Protein AF-A0A5C6NH97-F1 (afdb_monomer)

Radius of gyration: 25.05 Å; Cα contacts (8 Å, |Δi|>4): 276; chains: 1; bounding box: 57×42×62 Å

Solvent-accessible surface area (backbone atoms only — not comparable to full-atom values): 12330 Å² total; per-residue (Å²): 114,50,71,85,75,70,44,78,74,87,62,96,72,87,71,47,65,73,60,69,46,86,88,36,58,80,39,69,41,72,46,79,58,66,76,27,52,49,53,89,77,49,51,74,70,55,44,68,60,43,54,63,50,49,70,59,56,49,77,47,74,36,44,42,53,62,51,51,53,51,52,53,51,50,53,52,51,52,50,49,51,50,53,50,51,47,42,70,76,65,68,59,84,65,32,73,31,83,69,90,78,72,64,76,83,83,46,44,40,27,33,32,36,30,31,34,52,45,82,89,63,90,72,52,69,54,74,42,71,34,94,89,68,50,79,40,65,52,58,30,39,52,44,62,65,66,64,62,80,85,67,85,85,81,69,54,62,79,52,18,33,45,72,48,75,41,46,32,72,55,49,50,52,30,45,76,72,49,35,42,72,36,87,89,53,58,51,48,26,32,47,89,83,84,64,8,37,44,80,86,88,78,92,88,133

Organism: NCBI:txid433684

Mean predicted aligned error: 11.97 Å

InterPro domains:
  IPR004868 DNA-directed DNA polymerase, family B, mitochondria/virus [PF03175] (11-89)
  IPR012337 Ribonuclease H-like superfamily [SSF53098] (9-91)

Foldseek 3Di:
DCVVVVHDQPDLDADQCQCDDPVCLADKAFDDDPVSRVVVPDDPVVVVSHPVVCVVPRVDIDGNNVVVVVVVVSVVVSVVVVVVVCCVQPVPDADWDQDDDDDLLQAFAKWWFKKQADPPDPWQQDWAQEPVRDIDRDNFNQCVNVVPPPDDDPDDRVRGIGTDMDGSVSVVVRVVNPMGTDPVGRRTIGDPDDHHHHDDDDDDD

pLDDT: mean 81.58, std 18.23, range [29.84, 97.31]

Sequence (205 aa):
MPKALGFTDKTKGYFPHKFSSEIHLNYVGPYPVPSDYDVDRMTVREREEFDPWYNEVSRGTFDFKKEASLYCKNDVDILTQGSLKFRDQFLGHPVIIYKDFEDPRSYYGFIRATVYPPRGLLFPVLPHKSEGGKLLFTLCRTCAETNNEGGPCEHDDEGRALTGVWVTVEFIKALEVGYRVDPYRLRTGVLPHQQAAVYIPRAST

Structure (mmCIF, N/CA/C/O backbone):
data_AF-A0A5C6NH97-F1
#
_entry.id   AF-A0A5C6NH97-F1
#
loop_
_atom_site.group_PDB
_atom_site.id
_atom_site.type_symbol
_atom_site.label_atom_id
_atom_site.label_alt_id
_atom_site.label_comp_id
_atom_site.label_asym_id
_atom_site.label_entity_id
_atom_site.label_seq_id
_atom_site.pdbx_PDB_ins_code
_atom_site.Cartn_x
_atom_site.Cartn_y
_atom_site.Cartn_z
_atom_site.occupancy
_atom_site.B_iso_or_equiv
_atom_site.auth_seq_id
_atom_site.auth_comp_id
_atom_site.auth_asym_id
_atom_site.auth_atom_id
_atom_site.pdbx_PDB_model_num
ATOM 1 N N . MET A 1 1 ? -8.740 -4.103 9.676 1.00 51.00 1 MET A N 1
ATOM 2 C CA . MET A 1 1 ? -8.476 -5.321 8.869 1.00 51.00 1 MET A CA 1
ATOM 3 C C . MET A 1 1 ? -9.652 -5.736 7.965 1.00 51.00 1 MET A C 1
ATOM 5 O O . MET A 1 1 ? -9.381 -5.968 6.792 1.00 51.00 1 MET A O 1
ATOM 9 N N . PRO A 1 2 ? -10.929 -5.777 8.415 1.00 60.06 2 PRO A N 1
ATOM 10 C CA . PRO A 1 2 ? -12.049 -6.312 7.615 1.00 60.06 2 PRO A CA 1
ATOM 11 C C . PRO A 1 2 ? -12.253 -5.603 6.268 1.00 60.06 2 PRO A C 1
ATOM 13 O O . PRO A 1 2 ? -12.291 -6.248 5.221 1.00 60.06 2 PRO A O 1
ATOM 16 N N . LYS A 1 3 ? -12.273 -4.259 6.287 1.00 63.47 3 LYS A N 1
ATOM 17 C CA . LYS A 1 3 ? -12.483 -3.415 5.096 1.00 63.47 3 LYS A CA 1
ATOM 18 C C . LYS A 1 3 ? -11.424 -3.644 4.002 1.00 63.47 3 LYS A C 1
ATOM 20 O O . LYS A 1 3 ? -11.772 -3.684 2.829 1.00 63.47 3 LYS A O 1
ATOM 25 N N . ALA A 1 4 ? -10.156 -3.863 4.370 1.00 61.16 4 ALA A N 1
ATOM 26 C CA . ALA A 1 4 ? -9.065 -4.098 3.412 1.00 61.16 4 ALA A CA 1
ATOM 27 C C . ALA A 1 4 ? -9.179 -5.451 2.686 1.00 61.16 4 ALA A C 1
ATOM 29 O O . ALA A 1 4 ? -8.718 -5.593 1.557 1.00 61.16 4 ALA A O 1
ATOM 30 N N . LEU A 1 5 ? -9.819 -6.440 3.317 1.00 64.12 5 LEU A N 1
ATOM 31 C CA . LEU A 1 5 ? -10.070 -7.758 2.732 1.00 64.12 5 LEU A CA 1
ATOM 32 C C . LEU A 1 5 ? -11.462 -7.865 2.093 1.00 64.12 5 LEU A C 1
ATOM 34 O O . LEU A 1 5 ? -11.810 -8.933 1.590 1.00 64.12 5 LEU A O 1
ATOM 38 N N . GLY A 1 6 ? -12.235 -6.774 2.061 1.00 66.00 6 GLY A N 1
ATOM 39 C CA . GLY A 1 6 ? -13.592 -6.746 1.515 1.00 66.00 6 GLY A CA 1
ATOM 40 C C . GLY A 1 6 ? -14.621 -7.481 2.376 1.00 66.00 6 GLY A C 1
ATOM 41 O O . GLY A 1 6 ? -15.696 -7.810 1.883 1.00 66.00 6 GLY A O 1
ATOM 42 N N . PHE A 1 7 ? -14.307 -7.766 3.642 1.00 70.25 7 PHE A N 1
ATOM 43 C CA . PHE A 1 7 ? -15.280 -8.347 4.558 1.00 70.25 7 PHE A CA 1
ATOM 44 C C . PHE A 1 7 ? -16.223 -7.256 5.049 1.00 70.25 7 PHE A C 1
ATOM 46 O O . PHE A 1 7 ? -15.790 -6.212 5.543 1.00 70.25 7 PHE A O 1
ATOM 53 N N . THR A 1 8 ? -17.521 -7.505 4.912 1.00 59.03 8 THR A N 1
ATOM 54 C CA . THR A 1 8 ? -18.548 -6.702 5.567 1.00 59.03 8 THR A CA 1
ATOM 55 C C . THR A 1 8 ? -18.470 -6.977 7.057 1.00 59.03 8 THR A C 1
ATOM 57 O O . THR A 1 8 ? -18.662 -8.121 7.479 1.00 59.03 8 THR A O 1
ATOM 60 N N . ASP A 1 9 ? -18.175 -5.942 7.837 1.00 59.97 9 ASP A N 1
ATOM 61 C CA . ASP A 1 9 ? -18.236 -6.030 9.287 1.00 59.97 9 ASP A CA 1
ATOM 62 C C . ASP A 1 9 ? -19.669 -6.414 9.672 1.00 59.97 9 ASP A C 1
ATOM 64 O O . ASP A 1 9 ? -20.624 -5.702 9.350 1.00 59.97 9 ASP A O 1
ATOM 68 N N . LYS A 1 10 ? -19.844 -7.604 10.254 1.00 55.84 10 LYS A N 1
ATOM 69 C CA . LYS A 1 10 ? -21.178 -8.100 10.622 1.00 55.84 10 LYS A CA 1
ATOM 70 C C . LYS A 1 10 ? -21.730 -7.359 11.838 1.00 55.84 10 LYS A C 1
ATOM 72 O O . LYS A 1 10 ? -22.916 -7.501 12.136 1.00 55.84 10 LYS A O 1
ATOM 77 N N . THR A 1 11 ? -20.909 -6.550 12.508 1.00 54.38 11 THR A N 1
ATOM 78 C CA . THR A 1 11 ? -21.343 -5.729 13.631 1.00 54.38 11 THR A CA 1
ATOM 79 C C . THR A 1 11 ? -21.597 -4.281 13.271 1.00 54.38 11 THR A C 1
ATOM 81 O O . THR A 1 11 ? -20.727 -3.549 12.818 1.00 54.38 11 THR A O 1
ATOM 84 N N . LYS A 1 12 ? -22.824 -3.856 13.570 1.00 61.53 12 LYS A N 1
ATOM 85 C CA . LYS A 1 12 ? -23.321 -2.485 13.466 1.00 61.53 12 LYS A CA 1
ATOM 86 C 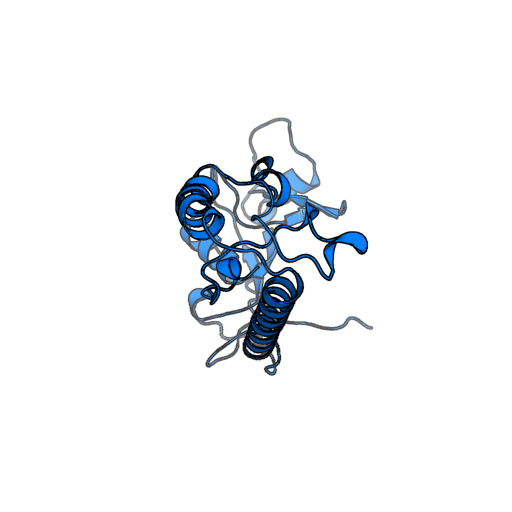C . LYS A 1 12 ? -22.978 -1.666 14.728 1.00 61.53 12 LYS A C 1
ATOM 88 O O . LYS A 1 12 ? -23.857 -0.993 15.259 1.00 61.53 12 LYS A O 1
ATOM 93 N N . GLY A 1 13 ? -21.763 -1.781 15.276 1.00 77.19 13 GLY A N 1
ATOM 94 C CA . GLY A 1 13 ? -21.417 -1.085 16.522 1.00 77.19 13 GLY A CA 1
ATOM 95 C C . GLY A 1 13 ? -19.933 -1.029 16.870 1.00 77.19 13 GLY A C 1
ATOM 96 O O . GLY A 1 13 ? -19.116 -1.703 16.250 1.00 77.19 13 GLY A O 1
ATOM 97 N N . TYR A 1 14 ? -19.607 -0.205 17.868 1.00 89.06 14 TYR A N 1
ATOM 98 C CA . TYR A 1 14 ? -18.247 0.098 18.317 1.00 89.06 14 TYR A CA 1
ATOM 99 C C . TYR A 1 14 ? -18.022 -0.427 19.738 1.00 89.06 14 TYR A C 1
ATOM 101 O O . TYR A 1 14 ? -18.954 -0.465 20.545 1.00 89.06 14 TYR A O 1
ATOM 109 N N . PHE A 1 15 ? -16.781 -0.796 20.062 1.00 92.00 15 PHE A N 1
ATOM 110 C CA . PHE A 1 15 ? -16.406 -1.286 21.389 1.00 92.00 15 PHE A CA 1
ATOM 111 C C . PHE A 1 15 ? -15.556 -0.247 22.154 1.00 92.00 15 PHE A C 1
ATOM 113 O O . PHE A 1 15 ? -14.635 0.326 21.568 1.00 92.00 15 PHE A O 1
ATOM 120 N N . PRO A 1 16 ? -15.832 0.022 23.446 1.00 94.56 16 PRO A N 1
ATOM 121 C CA . PRO A 1 16 ? -15.128 1.043 24.221 1.00 94.56 16 PRO A CA 1
ATOM 122 C C . PRO A 1 16 ? -13.812 0.497 24.789 1.00 94.56 16 PRO A C 1
ATOM 124 O O . PRO A 1 16 ? -13.728 0.090 25.950 1.00 94.56 16 PRO A O 1
ATOM 127 N N . HIS A 1 17 ? -12.764 0.471 23.966 1.00 91.88 17 HIS A N 1
ATOM 128 C CA . HIS A 1 17 ? -11.478 -0.130 24.324 1.00 91.88 17 HIS A CA 1
ATOM 129 C C . HIS A 1 17 ? -10.857 0.449 25.603 1.00 91.88 17 HIS A C 1
ATOM 131 O O . HIS A 1 17 ? -10.317 -0.315 26.401 1.00 91.88 17 HIS A O 1
ATOM 137 N N . LYS A 1 18 ? -10.969 1.762 25.855 1.00 93.19 18 LYS A N 1
ATOM 138 C CA . LYS A 1 18 ? -10.405 2.373 27.078 1.00 93.19 18 LYS A CA 1
ATOM 139 C C . LYS A 1 18 ? -11.226 2.092 28.331 1.00 93.19 18 LYS A C 1
ATOM 141 O O . LYS A 1 18 ? -10.703 2.194 29.436 1.00 93.19 18 LYS A O 1
ATOM 146 N N . PHE A 1 19 ? -12.488 1.707 28.164 1.00 94.31 19 PHE A N 1
ATOM 147 C CA . PHE A 1 19 ? -13.341 1.301 29.274 1.00 94.31 19 PHE A CA 1
ATOM 148 C C . PHE A 1 19 ? -13.049 -0.140 29.722 1.00 94.31 19 PHE A C 1
ATOM 150 O O . PHE A 1 19 ? -13.422 -0.535 30.827 1.00 94.31 19 PHE A O 1
ATOM 157 N N . SER A 1 20 ? -12.357 -0.931 28.896 1.00 92.62 20 SER A N 1
ATOM 158 C CA . SER A 1 20 ? -11.986 -2.310 29.209 1.00 92.62 20 SER A CA 1
ATOM 159 C C . SER A 1 20 ? -10.933 -2.376 30.313 1.00 92.62 20 SER A C 1
ATOM 161 O O . SER A 1 20 ? -9.743 -2.178 30.079 1.00 92.62 20 SER A O 1
ATOM 163 N N . SER A 1 21 ? -11.371 -2.705 31.526 1.00 91.94 21 SER A N 1
ATOM 164 C CA . SER A 1 21 ? -10.509 -2.895 32.694 1.00 91.94 21 SER A CA 1
ATOM 165 C C . SER A 1 21 ? -11.088 -3.955 33.630 1.00 91.94 21 SER A C 1
ATOM 167 O O . SER A 1 21 ? -12.281 -4.260 33.567 1.00 91.94 21 SER A O 1
ATOM 169 N N . GLU A 1 22 ? -10.260 -4.501 34.526 1.00 90.50 22 GLU A N 1
ATOM 170 C CA . GLU A 1 22 ? -10.686 -5.529 35.489 1.00 90.50 22 GLU A CA 1
ATOM 171 C C . GLU A 1 22 ? -11.885 -5.085 36.340 1.00 90.50 22 GLU A C 1
ATOM 173 O O . GLU A 1 22 ? -12.796 -5.875 36.595 1.00 90.50 22 GLU A O 1
ATOM 178 N N . ILE A 1 23 ? -11.935 -3.802 36.711 1.00 93.00 23 ILE A N 1
ATOM 179 C CA . ILE A 1 23 ? -13.019 -3.237 37.524 1.00 93.00 23 ILE A CA 1
ATOM 180 C C . ILE A 1 23 ? -14.360 -3.176 36.777 1.00 93.00 23 ILE A C 1
ATOM 182 O O . ILE A 1 23 ? -15.414 -3.191 37.410 1.00 93.00 23 ILE A O 1
ATOM 186 N N . HIS A 1 24 ? -14.345 -3.148 35.442 1.00 94.06 24 HIS A N 1
ATOM 187 C CA . HIS A 1 24 ? -15.549 -3.031 34.617 1.00 94.06 24 HIS A CA 1
ATOM 188 C C . HIS A 1 24 ? -16.041 -4.372 34.061 1.00 94.06 24 HIS A C 1
ATOM 190 O O . HIS A 1 24 ? -17.084 -4.414 33.414 1.00 94.06 24 HIS A O 1
ATOM 196 N N . LEU A 1 25 ? -15.372 -5.492 34.359 1.00 90.88 25 LEU A N 1
ATOM 197 C CA . LEU A 1 25 ? -15.740 -6.810 33.823 1.00 90.88 25 LEU A CA 1
ATOM 198 C C . LEU A 1 25 ? -17.159 -7.267 34.188 1.00 90.88 25 LEU A C 1
ATOM 200 O O . LEU A 1 25 ? -17.706 -8.125 33.505 1.00 90.88 25 LEU A O 1
ATOM 204 N N . ASN A 1 26 ? -17.752 -6.735 35.260 1.00 95.69 26 ASN A N 1
ATOM 205 C CA . ASN A 1 26 ? -19.136 -7.010 35.671 1.00 95.69 26 ASN A CA 1
ATOM 206 C C . ASN A 1 26 ? -20.046 -5.775 35.540 1.00 95.69 26 ASN A C 1
ATOM 208 O O . ASN A 1 26 ? -21.122 -5.748 36.134 1.00 95.69 26 ASN A O 1
ATOM 212 N N . TYR A 1 27 ? -19.604 -4.738 34.825 1.00 97.25 27 TYR A N 1
ATOM 213 C CA . TYR A 1 27 ? -20.324 -3.476 34.728 1.00 97.25 27 TYR A CA 1
ATOM 214 C C . TYR A 1 27 ? -21.627 -3.628 33.938 1.00 97.25 27 TYR A C 1
ATOM 216 O O . TYR A 1 27 ? -21.632 -4.134 32.813 1.00 97.25 27 TYR A O 1
ATOM 224 N N . VAL A 1 28 ? -22.710 -3.125 34.531 1.00 97.25 28 VAL A N 1
ATOM 225 C CA . VAL A 1 28 ? -24.011 -2.934 33.892 1.00 97.25 28 VAL A CA 1
ATOM 226 C C . VAL A 1 28 ? -24.502 -1.539 34.268 1.00 97.25 28 VAL A C 1
ATOM 228 O O . VAL A 1 28 ? -24.728 -1.261 35.446 1.00 97.25 28 VAL A O 1
ATOM 231 N N . GLY A 1 29 ? -24.638 -0.646 33.293 1.00 96.69 29 GLY A N 1
ATOM 232 C CA . GLY A 1 29 ? -24.958 0.754 33.568 1.00 96.69 29 GLY A CA 1
ATOM 233 C C . GLY A 1 29 ? -25.062 1.615 32.312 1.00 96.69 29 GLY A C 1
ATOM 234 O O . GLY A 1 29 ? -25.291 1.082 31.228 1.00 96.69 29 GLY A O 1
ATOM 235 N N . PRO A 1 30 ? -24.953 2.947 32.440 1.00 97.31 30 PRO A N 1
ATOM 236 C CA . PRO A 1 30 ? -24.861 3.844 31.291 1.00 97.31 30 PRO A CA 1
ATOM 237 C C . PRO A 1 30 ? -23.762 3.444 30.297 1.00 97.31 30 PRO A C 1
ATOM 239 O O . PRO A 1 30 ? -22.755 2.845 30.666 1.00 97.31 30 PRO A O 1
ATOM 242 N N . TYR A 1 31 ? -23.941 3.795 29.025 1.00 96.94 31 TYR A N 1
ATOM 243 C CA . TYR A 1 31 ? -22.884 3.605 28.031 1.00 96.94 31 TYR A CA 1
ATOM 244 C C . TYR A 1 31 ? -21.614 4.399 28.396 1.00 96.94 31 TYR A C 1
ATOM 246 O O . TYR A 1 31 ? -21.736 5.530 28.881 1.00 96.94 31 TYR A O 1
ATOM 254 N N . PRO A 1 32 ? -20.411 3.837 28.152 1.00 96.75 32 PRO A N 1
ATOM 255 C CA . PRO A 1 32 ? -19.147 4.559 28.284 1.00 96.75 32 PRO A CA 1
ATOM 256 C C . PRO A 1 32 ? -19.134 5.834 27.449 1.00 96.75 32 PRO A C 1
ATOM 258 O O . PRO A 1 32 ? -19.840 5.935 26.450 1.00 96.75 32 PRO A O 1
ATOM 261 N N . VAL A 1 33 ? -18.336 6.819 27.847 1.00 95.81 33 VAL A N 1
ATOM 262 C CA . VAL A 1 33 ? -18.311 8.115 27.157 1.00 95.81 33 VAL A CA 1
ATOM 263 C C . VAL A 1 33 ? -17.614 7.997 25.796 1.00 95.81 33 VAL A C 1
ATOM 265 O O . VAL A 1 33 ? -16.775 7.115 25.620 1.00 95.81 33 VAL A O 1
ATOM 268 N N . PRO A 1 34 ? -17.867 8.899 24.827 1.00 95.12 34 PRO A N 1
ATOM 269 C CA . PRO A 1 34 ? -17.258 8.811 23.496 1.00 95.12 34 PRO A CA 1
ATOM 270 C C . PRO A 1 34 ? -15.726 8.700 23.511 1.00 95.12 34 PRO A C 1
ATOM 272 O O . PRO A 1 34 ? -15.152 7.972 22.704 1.00 95.12 34 PRO A O 1
ATOM 275 N N . SER A 1 35 ? -15.045 9.349 24.464 1.00 94.25 35 SER A N 1
ATOM 276 C CA . SER A 1 35 ? -13.584 9.256 24.612 1.00 94.25 35 SER A CA 1
ATOM 277 C C . SER A 1 35 ? -13.081 7.827 24.844 1.00 94.25 35 SER A C 1
ATOM 279 O O . SER A 1 35 ? -11.942 7.520 24.471 1.00 94.25 35 SER A O 1
ATOM 281 N N . ASP A 1 36 ? -13.923 6.947 25.399 1.00 95.31 36 ASP A N 1
ATOM 282 C CA . ASP A 1 36 ? -13.594 5.543 25.649 1.00 95.31 36 ASP A CA 1
ATOM 283 C C . ASP A 1 36 ? -13.566 4.682 24.376 1.00 95.31 36 ASP A C 1
ATOM 285 O O . ASP A 1 36 ? -12.993 3.590 24.384 1.00 95.31 36 ASP A O 1
ATOM 289 N N . TYR A 1 37 ? -14.129 5.192 23.276 1.00 93.94 37 TYR A N 1
ATOM 290 C CA . TYR A 1 37 ? -14.180 4.557 21.954 1.00 93.94 37 TYR A CA 1
ATOM 291 C C . TYR A 1 37 ? -13.073 5.038 21.008 1.00 93.94 37 TYR A C 1
ATOM 293 O O . TYR A 1 37 ? -13.132 4.772 19.811 1.00 93.94 37 TYR A O 1
ATOM 301 N N . ASP A 1 38 ? -12.077 5.773 21.514 1.00 91.06 38 ASP A N 1
ATOM 302 C CA . ASP A 1 38 ? -10.992 6.334 20.695 1.00 91.06 38 ASP A CA 1
ATOM 303 C C . ASP A 1 38 ? -11.458 7.298 19.587 1.00 91.06 38 ASP A C 1
ATOM 305 O O . ASP A 1 38 ? -10.796 7.453 18.559 1.00 91.06 38 ASP A O 1
ATOM 309 N N . VAL A 1 39 ? -12.558 8.026 19.818 1.00 90.25 39 VAL A N 1
ATOM 310 C CA . VAL A 1 39 ? -13.106 9.010 18.862 1.00 90.25 39 VAL A CA 1
ATOM 311 C C . VAL A 1 39 ? -12.081 10.038 18.386 1.00 90.25 39 VAL A C 1
ATOM 313 O O . VAL A 1 39 ? -12.115 10.452 17.229 1.00 90.25 39 VAL A O 1
ATOM 316 N N . ASP A 1 40 ? -11.122 10.418 19.231 1.00 89.44 40 ASP A N 1
ATOM 317 C CA . ASP A 1 40 ? -10.061 11.377 18.893 1.00 89.44 40 ASP A CA 1
ATOM 318 C C . ASP A 1 40 ? -9.128 10.883 17.779 1.00 89.44 40 ASP A C 1
ATOM 320 O O . ASP A 1 40 ? -8.462 11.684 17.127 1.00 89.44 40 ASP A O 1
ATOM 324 N N . ARG A 1 41 ? -9.077 9.566 17.548 1.00 88.38 41 ARG A N 1
ATOM 325 C CA . ARG A 1 41 ? -8.267 8.936 16.497 1.00 88.38 41 ARG A CA 1
ATOM 326 C C . ARG A 1 41 ? -9.079 8.601 15.246 1.00 88.38 41 ARG A C 1
ATOM 328 O O . ARG A 1 41 ? -8.488 8.166 14.260 1.00 88.38 41 ARG A O 1
ATOM 335 N N . MET A 1 42 ? -10.398 8.791 15.278 1.00 91.06 42 MET A N 1
ATOM 336 C CA . MET A 1 42 ? -11.271 8.558 14.130 1.00 91.06 42 MET A CA 1
ATOM 337 C C . MET A 1 42 ? -11.107 9.660 13.082 1.00 91.06 42 MET A C 1
ATOM 339 O O . MET A 1 42 ? -11.003 10.846 13.401 1.00 91.06 42 MET A O 1
ATOM 343 N N . THR A 1 43 ? -11.145 9.270 11.811 1.00 90.81 43 THR A N 1
ATOM 344 C CA . THR A 1 43 ? -11.284 10.205 10.691 1.00 90.81 43 THR A CA 1
ATOM 345 C C . THR A 1 43 ? -12.656 10.887 10.707 1.00 90.81 43 THR A C 1
ATOM 347 O O . THR A 1 43 ? -13.600 10.401 11.330 1.00 90.81 43 THR A O 1
ATOM 350 N N . VAL A 1 44 ? -12.800 11.997 9.972 1.00 91.94 44 VAL A N 1
ATOM 351 C CA . VAL A 1 44 ? -14.086 12.715 9.842 1.00 91.94 44 VAL A CA 1
ATOM 352 C C . VAL A 1 44 ? -15.206 11.771 9.393 1.00 91.94 44 VAL A C 1
ATOM 354 O O . VAL A 1 44 ? -16.263 11.732 10.010 1.00 91.94 44 VAL A O 1
ATOM 357 N N . ARG A 1 45 ? -14.938 10.937 8.385 1.00 87.38 45 ARG A N 1
ATOM 358 C CA . ARG A 1 45 ? -15.904 9.967 7.862 1.00 87.38 45 ARG A CA 1
ATOM 359 C C . ARG A 1 45 ? -16.289 8.893 8.886 1.00 87.38 45 ARG A C 1
ATOM 361 O O . ARG A 1 45 ? -17.446 8.508 8.968 1.00 87.38 45 ARG A O 1
ATOM 368 N N . GLU A 1 46 ? -15.332 8.382 9.658 1.00 88.06 46 GLU A N 1
ATOM 369 C CA . GLU A 1 46 ? -15.636 7.404 10.713 1.00 88.06 46 GLU A CA 1
ATOM 370 C C . GLU A 1 46 ? -16.482 8.022 11.827 1.00 88.06 46 GLU A C 1
ATOM 372 O O . GLU A 1 46 ? -17.340 7.346 12.389 1.00 88.06 46 GLU A O 1
ATOM 377 N N . ARG A 1 47 ? -16.285 9.315 12.106 1.00 89.75 47 ARG A N 1
ATOM 378 C CA . ARG A 1 47 ? -17.085 10.065 13.075 1.00 89.75 47 ARG A CA 1
ATOM 379 C C . ARG A 1 47 ? -18.526 10.280 12.601 1.00 89.75 47 ARG A C 1
ATOM 381 O O . ARG A 1 47 ? -19.444 10.133 13.400 1.00 89.75 47 ARG A O 1
ATOM 388 N N . GLU A 1 48 ? -18.732 10.525 11.306 1.00 91.75 48 GLU A N 1
ATOM 389 C CA . GLU A 1 48 ? -20.069 10.586 10.688 1.00 91.75 48 GLU A CA 1
ATOM 390 C C . GLU A 1 48 ? -20.841 9.257 10.801 1.00 91.75 48 GLU A C 1
ATOM 392 O O . GLU A 1 48 ? -22.069 9.264 10.873 1.00 91.75 48 GLU A O 1
ATOM 397 N N . GLU A 1 49 ? -20.136 8.119 10.848 1.00 90.12 49 GLU A N 1
ATOM 398 C CA . GLU A 1 49 ? -20.722 6.796 11.116 1.00 90.12 49 GLU A CA 1
ATOM 399 C C . GLU A 1 49 ? -20.955 6.571 12.633 1.00 90.12 49 GLU A C 1
ATOM 401 O O . GLU A 1 49 ? -21.984 6.013 13.027 1.00 90.12 49 GLU A O 1
ATOM 406 N N . PHE A 1 50 ? -20.036 7.035 13.490 1.00 92.44 50 PHE A N 1
ATOM 407 C CA . PHE A 1 50 ? -20.063 6.825 14.944 1.00 92.44 50 PHE A CA 1
ATOM 408 C C . PHE A 1 50 ? -21.138 7.645 15.666 1.00 92.44 50 PHE A C 1
ATOM 410 O O . PHE A 1 50 ? -21.877 7.094 16.483 1.00 92.44 50 PHE A O 1
ATOM 417 N N . ASP A 1 51 ? -21.236 8.949 15.390 1.00 93.44 51 ASP A N 1
ATOM 418 C CA . ASP A 1 51 ? -22.081 9.863 16.169 1.00 93.44 51 ASP A CA 1
ATOM 419 C C . ASP A 1 51 ? -23.570 9.455 16.154 1.00 93.44 51 ASP A C 1
ATOM 421 O O . ASP A 1 51 ? -24.185 9.403 17.226 1.00 93.44 51 ASP A O 1
ATOM 425 N N . PRO A 1 52 ? -24.188 9.110 15.001 1.00 94.06 52 PRO A N 1
ATOM 426 C CA . PRO A 1 52 ? -25.579 8.661 14.976 1.00 94.06 52 PRO A CA 1
ATOM 427 C C . PRO A 1 52 ? -25.789 7.361 15.756 1.00 94.06 52 PRO A C 1
ATOM 429 O O . PRO A 1 52 ? -26.765 7.243 16.496 1.00 94.06 52 PRO A O 1
ATOM 432 N N . TRP A 1 53 ? -24.855 6.413 15.627 1.00 93.31 53 TRP A N 1
ATOM 433 C CA . TRP A 1 53 ? -24.893 5.148 16.354 1.00 93.31 53 TRP A CA 1
ATOM 434 C C . TRP A 1 53 ? -24.823 5.377 17.867 1.00 93.31 53 TRP A C 1
ATOM 436 O O . TRP A 1 53 ? -25.679 4.882 18.601 1.00 93.31 53 TRP A O 1
ATOM 446 N N . TYR A 1 54 ? -23.858 6.173 18.337 1.00 94.88 54 TYR A N 1
ATOM 447 C CA . TYR A 1 54 ? -23.665 6.436 19.762 1.00 94.88 54 TYR A CA 1
ATOM 448 C C . TYR A 1 54 ? -24.886 7.136 20.369 1.00 94.88 54 TYR A C 1
ATOM 450 O O . TYR A 1 54 ? -25.368 6.749 21.435 1.00 94.88 54 TYR A O 1
ATOM 458 N N . ASN A 1 55 ? -25.445 8.127 19.670 1.00 94.75 55 ASN A N 1
ATOM 459 C CA . ASN A 1 55 ? -26.641 8.854 20.107 1.00 94.75 55 ASN A CA 1
ATOM 460 C C . ASN A 1 55 ? -27.893 7.966 20.217 1.00 94.75 55 ASN A C 1
ATOM 462 O O . ASN A 1 55 ? -28.804 8.277 20.994 1.00 94.75 55 ASN A O 1
ATOM 466 N N . GLU A 1 56 ? -27.956 6.883 19.442 1.00 94.12 56 GLU A N 1
ATOM 467 C CA . GLU A 1 56 ? -29.013 5.877 19.521 1.00 94.12 56 GLU A CA 1
ATOM 468 C C . GLU A 1 56 ? -28.792 4.937 20.715 1.00 94.12 56 GLU A C 1
ATOM 470 O O . GLU A 1 56 ? -29.665 4.824 21.580 1.00 94.12 56 GLU A O 1
ATOM 475 N N . VAL A 1 57 ? -27.620 4.296 20.801 1.00 92.62 57 VAL A N 1
ATOM 476 C CA . VAL A 1 57 ? -27.363 3.230 21.787 1.00 92.62 57 VAL A CA 1
ATOM 477 C C . VAL A 1 57 ? -27.149 3.748 23.208 1.00 92.62 57 VAL A C 1
ATOM 479 O O . VAL A 1 57 ? -27.537 3.073 24.161 1.00 92.62 57 VAL A O 1
ATOM 482 N N . SER A 1 58 ? -26.610 4.962 23.369 1.00 94.38 58 SER A N 1
ATOM 483 C CA . SER A 1 58 ? -26.292 5.551 24.682 1.00 94.38 58 SER A CA 1
ATOM 484 C C . SER A 1 58 ? -27.511 5.813 25.570 1.00 94.38 58 SER A C 1
ATOM 486 O O . SER A 1 58 ? -27.368 6.013 26.774 1.00 94.38 58 SER A O 1
ATOM 488 N N . ARG A 1 59 ? -28.720 5.765 24.997 1.00 94.69 59 ARG A N 1
ATOM 489 C CA . ARG A 1 59 ? -29.995 5.839 25.730 1.00 94.69 59 ARG A CA 1
ATOM 490 C C . ARG A 1 59 ? -30.323 4.549 26.484 1.00 94.69 59 ARG A C 1
ATOM 492 O O . ARG A 1 59 ? -31.210 4.550 27.333 1.00 94.69 59 ARG A O 1
ATOM 499 N N . GLY A 1 60 ? -29.670 3.447 26.123 1.00 94.56 60 GLY A N 1
ATOM 500 C CA . GLY A 1 60 ? -29.864 2.136 26.722 1.00 94.56 60 GLY A CA 1
ATOM 501 C C . GLY A 1 60 ? -28.905 1.850 27.876 1.00 94.56 60 GLY A C 1
ATOM 502 O O . GLY A 1 60 ? -28.216 2.722 28.400 1.00 94.56 60 GLY A O 1
ATOM 503 N N . THR A 1 61 ? -28.858 0.576 28.256 1.00 96.69 61 THR A N 1
ATOM 504 C CA . THR A 1 61 ? -27.922 0.052 29.255 1.00 96.69 61 THR A CA 1
ATOM 505 C C . THR A 1 61 ? -26.806 -0.711 28.555 1.00 96.69 61 THR A C 1
ATOM 507 O O . THR A 1 61 ? -27.065 -1.553 27.695 1.00 96.69 61 THR A O 1
ATOM 510 N N . PHE A 1 62 ? -25.572 -0.423 28.940 1.00 95.94 62 PHE A N 1
ATOM 511 C CA . PHE A 1 62 ? -24.379 -1.132 28.522 1.00 95.94 62 PHE A CA 1
ATOM 512 C C . PHE A 1 62 ? -24.077 -2.264 29.507 1.00 95.94 62 PHE A C 1
ATOM 514 O O . PHE A 1 62 ? -23.916 -2.026 30.704 1.00 95.94 62 PHE A O 1
ATOM 521 N N . ASP A 1 63 ? -24.005 -3.490 28.993 1.00 96.19 63 ASP A N 1
ATOM 522 C CA . ASP A 1 63 ? -23.561 -4.683 29.719 1.00 96.19 63 ASP A CA 1
ATOM 523 C C . ASP A 1 63 ? -22.187 -5.078 29.179 1.00 96.19 63 ASP A C 1
ATOM 525 O O . ASP A 1 63 ? -22.065 -5.569 28.053 1.00 96.19 63 ASP A O 1
ATOM 529 N N . PHE A 1 64 ? -21.146 -4.866 29.987 1.00 95.44 64 PHE A N 1
ATOM 530 C CA . PHE A 1 64 ? -19.773 -5.068 29.538 1.00 95.44 64 PHE A CA 1
ATOM 531 C C . PHE A 1 64 ? -19.520 -6.513 29.099 1.00 95.44 64 PHE A C 1
ATOM 533 O O . PHE A 1 64 ? -18.882 -6.738 28.074 1.00 95.44 64 PHE A O 1
ATOM 540 N N . LYS A 1 65 ? -20.032 -7.514 29.830 1.00 94.12 65 LYS A N 1
ATOM 541 C CA . LYS A 1 65 ? -19.789 -8.927 29.492 1.00 94.12 65 LYS A CA 1
ATOM 542 C C . LYS A 1 65 ? -20.435 -9.300 28.176 1.00 94.12 65 LYS A C 1
ATOM 544 O O . LYS A 1 65 ? -19.826 -10.010 27.372 1.00 94.12 65 LYS A O 1
ATOM 549 N N . LYS A 1 66 ?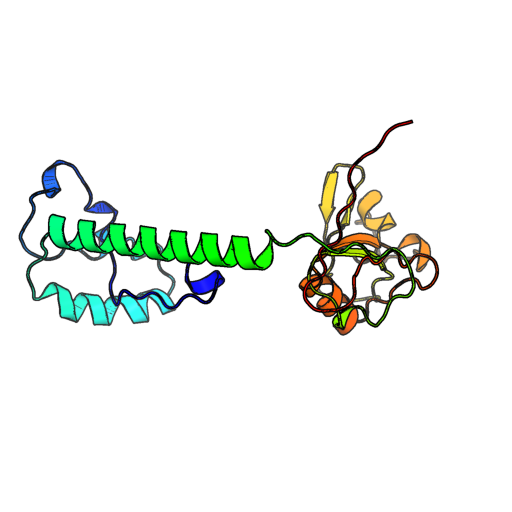 -21.672 -8.849 27.973 1.00 92.88 66 LYS A N 1
ATOM 550 C CA . LYS A 1 66 ? -22.420 -9.112 26.749 1.00 92.88 66 LYS A CA 1
ATOM 551 C C . LYS A 1 66 ? -21.712 -8.496 25.545 1.00 92.88 66 LYS A C 1
ATOM 553 O O . LYS A 1 66 ? -21.456 -9.211 24.576 1.00 92.88 66 LYS A O 1
ATOM 558 N N . GLU A 1 67 ? -21.352 -7.217 25.632 1.00 92.88 67 GLU A N 1
ATOM 559 C CA . GLU A 1 67 ? -20.703 -6.494 24.535 1.00 92.88 67 GLU A CA 1
ATOM 560 C C . GLU A 1 67 ? -19.281 -7.013 24.273 1.00 92.88 67 GLU A C 1
ATOM 562 O O . GLU A 1 67 ? -18.916 -7.237 23.121 1.00 92.88 67 GLU A O 1
ATOM 567 N N . ALA A 1 68 ? -18.502 -7.321 25.317 1.00 91.88 68 ALA A N 1
ATOM 568 C CA . ALA A 1 68 ? -17.163 -7.896 25.167 1.00 91.88 68 ALA A CA 1
ATOM 569 C C . ALA A 1 68 ? -17.207 -9.301 24.550 1.00 91.88 68 ALA A C 1
ATOM 571 O O . ALA A 1 68 ? -16.408 -9.622 23.673 1.00 91.88 68 ALA A O 1
ATOM 572 N N . SER A 1 69 ? -18.161 -10.147 24.958 1.00 90.81 69 SER A N 1
ATOM 573 C CA . SER A 1 69 ? -18.334 -11.474 24.355 1.00 90.81 69 SER A CA 1
ATOM 574 C C . SER A 1 69 ? -18.725 -11.380 22.882 1.00 90.81 69 SER A C 1
ATOM 576 O O . SER A 1 69 ? -18.218 -12.156 22.071 1.00 90.81 69 SER A O 1
ATOM 578 N N . LEU A 1 70 ? -19.612 -10.444 22.529 1.00 89.62 70 LEU A N 1
ATOM 579 C CA . LEU A 1 70 ? -20.005 -10.202 21.144 1.00 89.62 70 LEU A CA 1
ATOM 580 C C . LEU A 1 70 ? -18.812 -9.716 20.313 1.00 89.62 70 LEU A C 1
ATOM 582 O O . LEU A 1 70 ? -18.520 -10.317 19.283 1.00 89.62 70 LEU A O 1
ATOM 586 N N . TYR A 1 71 ? -18.090 -8.705 20.799 1.00 88.06 71 TYR A N 1
ATOM 587 C CA . TYR A 1 71 ? -16.878 -8.177 20.172 1.00 88.06 71 TYR A CA 1
ATOM 588 C C . TYR A 1 71 ? -15.850 -9.287 19.899 1.00 88.06 71 TYR A C 1
ATOM 590 O O . TYR A 1 71 ? -15.454 -9.492 18.753 1.00 88.06 71 TYR A O 1
ATOM 598 N N . CYS A 1 72 ? -15.504 -10.087 20.914 1.00 88.75 72 CYS A N 1
ATOM 599 C CA . CYS A 1 72 ? -14.540 -11.179 20.769 1.00 88.75 72 CYS A CA 1
ATOM 600 C C . CYS A 1 72 ? -14.975 -12.230 19.737 1.00 88.75 72 CYS A C 1
ATOM 602 O O . CYS A 1 72 ? -14.141 -12.735 18.989 1.00 88.75 72 CYS A O 1
ATOM 604 N N . LYS A 1 73 ? -16.270 -12.573 19.677 1.00 88.88 73 LYS A N 1
ATOM 605 C CA . LYS A 1 73 ? -16.788 -13.515 18.670 1.00 88.88 73 LYS A CA 1
ATOM 606 C C . LYS A 1 73 ? -16.627 -12.964 17.257 1.00 88.88 73 LYS A C 1
ATOM 608 O O . LYS A 1 73 ? -16.182 -13.698 16.381 1.00 88.88 73 LYS A O 1
ATOM 613 N N . ASN A 1 74 ? -16.931 -11.685 17.046 1.00 85.44 74 ASN A N 1
ATOM 614 C CA . ASN A 1 74 ? -16.773 -11.070 15.728 1.00 85.44 74 ASN A CA 1
ATOM 615 C C . ASN A 1 74 ? -15.308 -10.990 15.312 1.00 85.44 74 ASN A C 1
ATOM 617 O O . ASN A 1 74 ? -14.999 -11.289 14.161 1.00 85.44 74 ASN A O 1
ATOM 621 N N . ASP A 1 75 ? -14.409 -10.651 16.237 1.00 84.19 75 ASP A N 1
ATOM 622 C CA . ASP A 1 75 ? -12.970 -10.640 15.971 1.00 84.19 75 ASP A CA 1
ATOM 623 C C . ASP A 1 75 ? -12.485 -12.033 15.545 1.00 84.19 75 ASP A C 1
ATOM 625 O O . ASP A 1 75 ? -11.802 -12.163 14.528 1.00 84.19 75 ASP A O 1
ATOM 629 N N . VAL A 1 76 ? -12.896 -13.094 16.251 1.00 89.00 76 VAL A N 1
ATOM 630 C CA . VAL A 1 76 ? -12.574 -14.481 15.872 1.00 89.00 76 VAL A CA 1
ATOM 631 C C . VAL A 1 76 ? -13.161 -14.843 14.504 1.00 89.00 76 VAL A C 1
ATOM 633 O O . VAL A 1 76 ? -12.468 -15.459 13.691 1.00 89.00 76 VAL A O 1
ATOM 636 N N . ASP A 1 77 ? -14.392 -14.435 14.203 1.00 87.88 77 ASP A N 1
ATOM 637 C CA . ASP A 1 77 ? -15.030 -14.683 12.907 1.00 87.88 77 ASP A CA 1
ATOM 638 C C . ASP A 1 77 ? -14.317 -13.953 11.759 1.00 87.88 77 ASP A C 1
ATOM 640 O O . ASP A 1 77 ? -14.090 -14.538 10.697 1.00 87.88 77 ASP A O 1
ATOM 644 N N . ILE A 1 78 ? -13.937 -12.688 11.957 1.00 84.88 78 ILE A N 1
ATOM 645 C CA . ILE A 1 78 ? -13.176 -11.883 10.991 1.00 84.88 78 ILE A CA 1
ATOM 646 C C . ILE A 1 78 ? -11.803 -12.508 10.757 1.00 84.88 78 ILE A C 1
ATOM 648 O O . ILE A 1 78 ? -11.382 -12.648 9.606 1.00 84.88 78 ILE A O 1
ATOM 652 N N . LEU A 1 79 ? -11.105 -12.893 11.827 1.00 87.12 79 LEU A N 1
ATOM 653 C CA . LEU A 1 79 ? -9.802 -13.547 11.732 1.00 87.12 79 LEU A CA 1
ATOM 654 C C . LEU A 1 79 ? -9.920 -14.874 10.984 1.00 87.12 79 LEU A C 1
ATOM 656 O O . LEU A 1 79 ? -9.129 -15.132 10.083 1.00 87.12 79 LEU A O 1
ATOM 660 N N . THR A 1 80 ? -10.953 -15.665 11.273 1.00 89.25 80 THR A N 1
ATOM 661 C CA . THR A 1 80 ? -11.228 -16.927 10.577 1.00 89.25 80 THR A CA 1
ATOM 662 C C . THR A 1 80 ? -11.490 -16.697 9.090 1.00 89.25 80 THR A C 1
ATOM 664 O O . THR A 1 80 ? -10.899 -17.376 8.251 1.00 89.25 80 THR A O 1
ATOM 667 N N . GLN A 1 81 ? -12.317 -15.709 8.732 1.00 87.44 81 GLN A N 1
ATOM 668 C CA . GLN A 1 81 ? -12.547 -15.327 7.333 1.00 87.44 81 GLN A CA 1
ATOM 669 C C . GLN A 1 81 ? -11.248 -14.879 6.651 1.00 87.44 81 GLN A C 1
ATOM 671 O O . GLN A 1 81 ? -10.973 -15.289 5.522 1.00 87.44 81 GLN A O 1
ATOM 676 N N . GLY A 1 82 ? -10.415 -14.098 7.345 1.00 85.12 82 GLY A N 1
ATOM 677 C CA . GLY A 1 82 ? -9.093 -13.688 6.877 1.00 85.12 82 GLY A CA 1
ATOM 678 C C . GLY A 1 82 ? -8.170 -14.875 6.621 1.00 85.12 82 GLY A C 1
ATOM 679 O O . GLY A 1 82 ? -7.585 -14.969 5.545 1.00 85.12 82 GLY A O 1
ATOM 680 N N . SER A 1 83 ? -8.092 -15.821 7.557 1.00 86.00 83 SER A N 1
ATOM 681 C CA . SER A 1 83 ? -7.307 -17.049 7.413 1.00 86.00 83 SER A CA 1
ATOM 682 C C . SER A 1 83 ? -7.815 -17.937 6.279 1.00 86.00 83 SER A C 1
ATOM 684 O O . SER A 1 83 ? -7.008 -18.493 5.538 1.00 86.00 83 SER A O 1
ATOM 686 N N . LEU A 1 84 ? -9.134 -18.058 6.098 1.00 84.12 84 LEU A N 1
ATOM 687 C CA . LEU A 1 84 ? -9.720 -18.821 4.994 1.00 84.12 84 LEU A CA 1
ATOM 688 C C . LEU A 1 84 ? -9.424 -18.176 3.641 1.00 84.12 84 LEU A C 1
ATOM 690 O O . LEU A 1 84 ? -9.047 -18.889 2.717 1.00 84.12 84 LEU A O 1
ATOM 694 N N . LYS A 1 85 ? -9.530 -16.846 3.536 1.00 79.81 85 LYS A N 1
ATOM 695 C CA . LYS A 1 85 ? -9.167 -16.103 2.324 1.00 79.81 85 LYS A CA 1
ATOM 696 C C . LYS A 1 85 ? -7.674 -16.205 2.025 1.00 79.81 85 LYS A C 1
ATOM 698 O O . LYS A 1 85 ? -7.302 -16.433 0.882 1.00 79.81 85 LYS A O 1
ATOM 703 N N . PHE A 1 86 ? -6.823 -16.106 3.044 1.00 78.31 86 PHE A N 1
ATOM 704 C CA . PHE A 1 86 ? -5.390 -16.342 2.888 1.00 78.31 86 PHE A CA 1
ATOM 705 C C . PHE A 1 86 ? -5.116 -17.766 2.395 1.00 78.31 86 PHE A C 1
ATOM 707 O O . PHE A 1 86 ? -4.365 -17.952 1.446 1.00 78.31 86 PHE A O 1
ATOM 714 N N . ARG A 1 87 ? -5.757 -18.779 2.986 1.00 76.25 87 ARG A N 1
ATOM 715 C CA . ARG A 1 87 ? -5.624 -20.170 2.540 1.00 76.25 87 ARG A CA 1
ATOM 716 C C . ARG A 1 87 ? -6.055 -20.346 1.086 1.00 76.25 87 ARG A C 1
ATOM 718 O O . ARG A 1 87 ? -5.331 -20.981 0.333 1.00 76.25 87 ARG A O 1
ATOM 725 N N . ASP A 1 88 ? -7.204 -19.796 0.712 1.00 74.25 88 ASP A N 1
ATOM 726 C CA . ASP A 1 88 ? -7.721 -19.842 -0.659 1.00 74.25 88 ASP A CA 1
ATOM 727 C C . ASP A 1 88 ? -6.740 -19.209 -1.656 1.00 74.25 88 ASP A C 1
ATOM 729 O O . ASP A 1 88 ? -6.445 -19.790 -2.692 1.00 74.25 88 ASP A O 1
ATOM 733 N N . GLN A 1 89 ? -6.151 -18.067 -1.294 1.00 68.69 89 GLN A N 1
ATOM 734 C CA . GLN A 1 89 ? -5.232 -17.328 -2.161 1.00 68.69 89 GLN A CA 1
ATOM 735 C C . GLN A 1 89 ? -3.790 -17.867 -2.179 1.00 68.69 89 GLN A C 1
ATOM 737 O O . GLN A 1 89 ? -3.080 -17.639 -3.156 1.00 68.69 89 GLN A O 1
ATOM 742 N N . PHE A 1 90 ? -3.323 -18.528 -1.111 1.00 66.25 90 PHE A N 1
ATOM 743 C CA . PHE A 1 90 ? -1.892 -18.815 -0.910 1.00 66.25 90 PHE A CA 1
ATOM 744 C C . PHE A 1 90 ? -1.539 -20.272 -0.576 1.00 66.25 90 PHE A C 1
ATOM 746 O O . PHE A 1 90 ? -0.358 -20.607 -0.617 1.00 66.25 90 PHE A O 1
ATOM 753 N N . LEU A 1 91 ? -2.498 -21.143 -0.239 1.00 65.88 91 LEU A N 1
ATOM 754 C CA . LEU A 1 91 ? -2.218 -22.549 0.114 1.00 65.88 91 LEU A CA 1
ATOM 755 C C . LEU A 1 91 ? -2.525 -23.552 -1.015 1.00 65.88 91 LEU A C 1
ATOM 757 O O . LEU A 1 91 ? -2.416 -24.760 -0.805 1.00 65.88 91 LEU A O 1
ATOM 761 N N . GLY A 1 92 ? -2.850 -23.075 -2.221 1.00 62.22 92 GLY A N 1
ATOM 762 C CA . GLY A 1 92 ? -2.729 -23.874 -3.445 1.00 62.22 92 GLY A CA 1
ATOM 763 C C . GLY A 1 92 ? -1.261 -24.149 -3.799 1.00 62.22 92 GLY A C 1
ATOM 764 O O . GLY A 1 92 ? -0.361 -23.454 -3.329 1.00 62.22 92 GLY A O 1
ATOM 765 N N . HIS A 1 93 ? -0.994 -25.156 -4.637 1.00 54.50 93 HIS A N 1
ATOM 766 C CA . HIS A 1 93 ? 0.358 -25.350 -5.170 1.00 54.50 93 HIS A CA 1
ATOM 767 C C . HIS A 1 93 ? 0.622 -24.259 -6.213 1.00 54.50 93 HIS A C 1
ATOM 769 O O . HIS A 1 93 ? -0.073 -24.245 -7.229 1.00 54.50 93 HIS A O 1
ATOM 775 N N . PRO A 1 94 ? 1.581 -23.342 -5.992 1.00 63.09 94 PRO A N 1
ATOM 776 C CA . PRO A 1 94 ? 1.909 -22.333 -6.979 1.00 63.09 94 PRO A CA 1
ATOM 777 C C . PRO A 1 94 ? 2.457 -23.014 -8.225 1.00 63.09 94 PRO A C 1
ATOM 779 O O . PRO A 1 94 ? 3.252 -23.956 -8.163 1.00 63.09 94 PRO A O 1
ATOM 782 N N . VAL A 1 95 ? 2.013 -22.518 -9.366 1.00 63.84 95 VAL A N 1
ATOM 783 C CA . VAL A 1 95 ? 2.283 -23.119 -10.656 1.00 63.84 95 VAL A CA 1
ATOM 784 C C . VAL A 1 95 ? 3.350 -22.189 -11.308 1.00 63.84 95 VAL A C 1
ATOM 786 O O . VAL A 1 95 ? 3.109 -20.999 -11.501 1.00 63.84 95 VAL A O 1
ATOM 789 N N . ILE A 1 96 ? 4.577 -22.704 -11.537 1.00 68.69 96 ILE A N 1
ATOM 790 C CA . ILE A 1 96 ? 5.769 -21.982 -12.043 1.00 68.69 96 ILE A CA 1
ATOM 791 C C . ILE A 1 96 ? 5.980 -22.138 -13.568 1.00 68.69 96 ILE A C 1
ATOM 793 O O . ILE A 1 96 ? 6.330 -23.215 -14.049 1.00 68.69 96 ILE A O 1
ATOM 797 N N . ILE A 1 97 ? 5.888 -21.044 -14.327 1.00 67.31 97 ILE A N 1
ATOM 798 C CA . ILE A 1 97 ? 6.252 -20.931 -15.755 1.00 67.31 97 ILE A CA 1
ATOM 799 C C . ILE A 1 97 ? 7.623 -20.309 -15.821 1.00 67.31 97 ILE A C 1
ATOM 801 O O . ILE A 1 97 ? 7.964 -19.386 -15.088 1.00 67.31 97 ILE A O 1
ATOM 805 N N . TYR A 1 98 ? 8.371 -20.791 -16.798 1.00 66.31 98 TYR A N 1
ATOM 806 C CA . TYR A 1 98 ? 9.675 -20.284 -17.168 1.00 66.31 98 TYR A CA 1
ATOM 807 C C . TYR A 1 98 ? 9.803 -19.985 -18.679 1.00 66.31 98 TYR A C 1
ATOM 809 O O . TYR A 1 98 ? 10.883 -19.577 -19.098 1.00 66.31 98 TYR A O 1
ATOM 817 N N . LYS A 1 99 ? 8.750 -20.185 -19.499 1.00 64.81 99 LYS A N 1
ATOM 818 C CA . LYS A 1 99 ? 8.725 -19.949 -20.962 1.00 64.81 99 LYS A CA 1
ATOM 819 C C . LYS A 1 99 ? 7.298 -19.813 -21.535 1.00 64.81 99 LYS A C 1
ATOM 821 O O . LYS A 1 99 ? 6.347 -20.165 -20.857 1.00 64.81 99 LYS A O 1
ATOM 826 N N . ASP A 1 100 ? 7.161 -19.383 -22.791 1.00 72.38 100 ASP A N 1
ATOM 827 C CA . ASP A 1 100 ? 5.876 -19.340 -23.522 1.00 72.38 100 ASP A CA 1
ATOM 828 C C . ASP A 1 100 ? 4.810 -18.457 -22.839 1.00 72.38 100 ASP A C 1
ATOM 830 O O . ASP A 1 100 ? 3.679 -18.865 -22.587 1.00 72.38 100 ASP A O 1
ATOM 834 N N . PHE A 1 101 ? 5.203 -17.229 -22.496 1.00 72.19 101 PHE A N 1
ATOM 835 C CA . PHE A 1 101 ? 4.346 -16.282 -21.789 1.00 72.19 101 PHE A CA 1
ATOM 836 C C . PHE A 1 101 ? 3.233 -15.717 -22.685 1.00 72.19 101 PHE A C 1
ATOM 838 O O . PHE A 1 101 ? 3.501 -15.105 -23.715 1.00 72.19 101 PHE A O 1
ATOM 845 N N . GLU A 1 102 ? 1.990 -15.841 -22.233 1.00 79.31 102 GLU A N 1
ATOM 846 C CA . GLU A 1 102 ? 0.883 -14.940 -22.568 1.00 79.31 102 GLU A CA 1
ATOM 847 C C . GLU A 1 102 ? 1.083 -13.525 -21.987 1.00 79.31 102 GLU A C 1
ATOM 849 O O . GLU A 1 102 ? 2.069 -13.220 -21.304 1.00 79.31 102 GLU A O 1
ATOM 854 N N . ASP A 1 103 ? 0.092 -12.670 -22.228 1.00 79.88 103 ASP A N 1
ATOM 855 C CA . ASP A 1 103 ? 0.012 -11.323 -21.685 1.00 79.88 103 ASP A CA 1
ATOM 856 C C . ASP A 1 103 ? 0.128 -11.302 -20.142 1.00 79.88 103 ASP A C 1
ATOM 858 O O . ASP A 1 103 ? -0.590 -12.047 -19.472 1.00 79.88 103 ASP A O 1
ATOM 862 N N . PRO A 1 104 ? 0.959 -10.418 -19.547 1.00 77.12 104 PRO A N 1
ATOM 863 C CA . PRO A 1 104 ? 1.086 -10.272 -18.094 1.00 77.12 104 PRO A CA 1
ATOM 864 C C . PRO A 1 104 ? -0.236 -10.094 -17.330 1.00 77.12 104 PRO A C 1
ATOM 866 O O . PRO A 1 104 ? -0.308 -10.417 -16.144 1.00 77.12 104 PRO A O 1
ATOM 869 N N . ARG A 1 105 ? -1.280 -9.576 -17.990 1.00 79.94 105 ARG A N 1
ATOM 870 C CA . ARG A 1 105 ? -2.623 -9.367 -17.428 1.00 79.94 105 ARG A CA 1
ATOM 871 C C . ARG A 1 105 ? -3.411 -10.664 -17.239 1.00 79.94 105 ARG A C 1
ATOM 873 O O . ARG A 1 105 ? -4.383 -10.659 -16.490 1.00 79.94 105 ARG A O 1
ATOM 880 N N . SER A 1 106 ? -2.997 -11.766 -17.863 1.00 80.00 106 SER A N 1
ATOM 881 C CA . SER A 1 106 ? -3.610 -13.087 -17.679 1.00 80.00 106 SER A CA 1
ATOM 882 C C . SER A 1 106 ? -3.226 -13.744 -16.344 1.00 80.00 106 SER A C 1
ATOM 884 O O . SER A 1 106 ? -3.704 -14.837 -16.034 1.00 80.00 106 SER A O 1
ATOM 886 N N . TYR A 1 107 ? -2.348 -13.120 -15.547 1.00 77.31 107 TYR A N 1
ATOM 887 C CA . TYR A 1 107 ? -1.684 -13.760 -14.408 1.00 77.31 107 TYR A CA 1
ATOM 888 C C . TYR A 1 107 ? -2.031 -13.105 -13.081 1.00 77.31 107 TYR A C 1
ATOM 890 O O . TYR A 1 107 ? -2.272 -11.902 -13.003 1.00 77.31 107 TYR A O 1
ATOM 898 N N . TYR A 1 108 ? -2.000 -13.903 -12.012 1.00 78.75 108 TYR A N 1
ATOM 899 C CA . TYR A 1 108 ? -2.265 -13.435 -10.655 1.00 78.75 108 TYR A CA 1
ATOM 900 C C . TYR A 1 108 ? -1.263 -14.010 -9.661 1.00 78.75 108 TYR A C 1
ATOM 902 O O . TYR A 1 108 ? -1.325 -15.195 -9.351 1.00 78.75 108 TYR A O 1
ATOM 910 N N . GLY A 1 109 ? -0.389 -13.155 -9.138 1.00 77.25 109 GLY A N 1
ATOM 911 C CA . GLY A 1 109 ? 0.633 -13.500 -8.153 1.00 77.25 109 GLY A CA 1
ATOM 912 C C . GLY A 1 109 ? 1.858 -12.605 -8.294 1.00 77.25 109 GLY A C 1
ATOM 913 O O . GLY A 1 109 ? 1.719 -11.383 -8.241 1.00 77.25 109 GLY A O 1
ATOM 914 N N . PHE A 1 110 ? 3.037 -13.195 -8.485 1.00 82.44 110 PHE A N 1
ATOM 915 C CA . PHE A 1 110 ? 4.310 -12.475 -8.605 1.00 82.44 110 PHE A CA 1
ATOM 916 C C . PHE A 1 110 ? 4.842 -12.540 -10.035 1.00 82.44 110 PHE A C 1
ATOM 918 O O . PHE A 1 110 ? 4.715 -13.565 -10.683 1.00 82.44 110 PHE A O 1
ATOM 925 N N . ILE A 1 111 ? 5.483 -11.482 -10.519 1.00 82.50 111 ILE A N 1
ATOM 926 C CA . ILE A 1 111 ? 6.175 -11.450 -11.808 1.00 82.50 111 ILE A CA 1
ATOM 927 C C . ILE A 1 111 ? 7.607 -11.004 -11.558 1.00 82.50 111 ILE A C 1
ATOM 929 O O . ILE A 1 111 ? 7.834 -9.916 -11.032 1.00 82.50 111 ILE A O 1
ATOM 933 N N . ARG A 1 112 ? 8.578 -11.823 -11.973 1.00 84.88 112 ARG A N 1
ATOM 934 C CA . ARG A 1 112 ? 9.957 -11.368 -12.139 1.00 84.88 112 ARG A CA 1
ATOM 935 C C . ARG A 1 112 ? 10.100 -10.787 -13.544 1.00 84.88 112 ARG A C 1
ATOM 937 O O . ARG A 1 112 ? 9.665 -11.404 -14.501 1.00 84.88 112 ARG A O 1
ATOM 944 N N . ALA A 1 113 ? 10.674 -9.607 -13.711 1.00 84.56 113 ALA A N 1
ATOM 945 C CA . ALA A 1 113 ? 10.910 -9.066 -15.051 1.00 84.56 113 ALA A CA 1
ATOM 946 C C . ALA A 1 113 ? 11.991 -7.992 -15.035 1.00 84.56 113 ALA A C 1
ATOM 948 O O . ALA A 1 113 ? 12.302 -7.425 -13.986 1.00 84.56 113 ALA A O 1
ATOM 949 N N . THR A 1 114 ? 12.530 -7.707 -16.216 1.00 88.69 114 THR A N 1
ATOM 950 C CA . THR A 1 114 ? 13.228 -6.456 -16.496 1.00 88.69 114 THR A CA 1
ATOM 951 C C . THR A 1 114 ? 12.272 -5.526 -17.240 1.00 88.69 114 THR A C 1
ATOM 953 O O . THR A 1 114 ? 11.651 -5.922 -18.226 1.00 88.69 114 THR A O 1
ATOM 956 N N . VAL A 1 115 ? 12.124 -4.299 -16.750 1.00 93.56 115 VAL A N 1
ATOM 957 C CA . VAL A 1 115 ? 11.230 -3.282 -17.314 1.00 93.56 115 VAL A CA 1
ATOM 958 C C . VAL A 1 115 ? 11.977 -1.986 -17.580 1.00 93.56 115 VAL A C 1
ATOM 960 O O . VAL A 1 115 ? 12.891 -1.612 -16.844 1.00 93.56 115 VAL A O 1
ATOM 963 N N . TYR A 1 116 ? 11.525 -1.271 -18.598 1.00 95.06 116 TYR A N 1
ATOM 964 C CA . TYR A 1 116 ? 11.963 0.058 -18.979 1.00 95.06 116 TYR A CA 1
ATOM 965 C C . TYR A 1 116 ? 10.914 1.076 -18.528 1.00 95.06 116 TYR A C 1
ATOM 967 O O . TYR A 1 116 ? 9.831 1.143 -19.125 1.00 95.06 116 TYR A O 1
ATOM 975 N N . PRO A 1 117 ? 11.195 1.870 -17.479 1.00 97.06 117 PRO A N 1
ATOM 976 C CA . PRO A 1 117 ? 10.272 2.904 -17.036 1.00 97.06 117 PRO A CA 1
ATOM 977 C C . PRO A 1 117 ? 10.080 3.985 -18.116 1.00 97.06 117 PRO A C 1
ATOM 979 O O . PRO A 1 117 ? 11.039 4.324 -18.823 1.00 97.06 117 PRO A O 1
ATOM 982 N N . PRO A 1 118 ? 8.893 4.604 -18.223 1.00 96.81 118 PRO A N 1
ATOM 983 C CA . PRO A 1 118 ? 8.697 5.788 -19.058 1.00 96.81 118 PRO A CA 1
ATOM 984 C C . PRO A 1 118 ? 9.534 6.964 -18.532 1.00 96.81 118 PRO A C 1
ATOM 986 O O . PRO A 1 118 ? 9.976 6.968 -17.380 1.00 96.81 118 PRO A O 1
ATOM 989 N N . ARG A 1 119 ? 9.774 7.975 -19.371 1.00 94.12 119 ARG A N 1
ATOM 990 C CA . ARG A 1 119 ? 10.397 9.234 -18.932 1.00 94.12 119 ARG A CA 1
ATOM 991 C C . ARG A 1 119 ? 9.330 10.182 -18.382 1.00 94.12 119 ARG A C 1
ATOM 993 O O . ARG A 1 119 ? 8.218 10.210 -18.892 1.00 94.12 119 ARG A O 1
ATOM 1000 N N . GLY A 1 120 ? 9.684 10.967 -17.363 1.00 91.19 120 GLY A N 1
ATOM 1001 C CA . GLY A 1 120 ? 8.834 12.054 -16.856 1.00 91.19 120 GLY A CA 1
ATOM 1002 C C . GLY A 1 120 ? 7.556 11.618 -16.129 1.00 91.19 120 GLY A C 1
ATOM 1003 O O . GLY A 1 120 ? 6.643 12.425 -15.984 1.00 91.19 120 GLY A O 1
ATOM 1004 N N . LEU A 1 121 ? 7.466 10.365 -15.673 1.00 94.88 121 LEU A N 1
ATOM 1005 C CA . LEU A 1 121 ? 6.327 9.915 -14.876 1.00 94.88 121 LEU A CA 1
ATOM 1006 C C . LEU A 1 121 ? 6.393 10.522 -13.467 1.00 94.88 121 LEU A C 1
ATOM 1008 O O . LEU A 1 121 ? 7.369 10.322 -12.750 1.00 94.88 121 LEU A O 1
ATOM 1012 N N . LEU A 1 122 ? 5.340 11.243 -13.074 1.00 92.69 122 LEU A N 1
ATOM 1013 C CA . LEU A 1 122 ? 5.297 11.978 -11.805 1.00 92.69 122 LEU A CA 1
ATOM 1014 C C . LEU A 1 122 ? 5.439 11.063 -10.579 1.00 92.69 122 LEU A C 1
ATOM 1016 O O . LEU A 1 122 ? 6.153 11.398 -9.639 1.00 92.69 122 LEU A O 1
ATOM 1020 N N . PHE A 1 123 ? 4.777 9.905 -10.607 1.00 94.50 123 PHE A N 1
ATOM 1021 C CA . PHE A 1 123 ? 4.799 8.926 -9.522 1.00 94.50 123 PHE A CA 1
ATOM 1022 C C . PHE A 1 1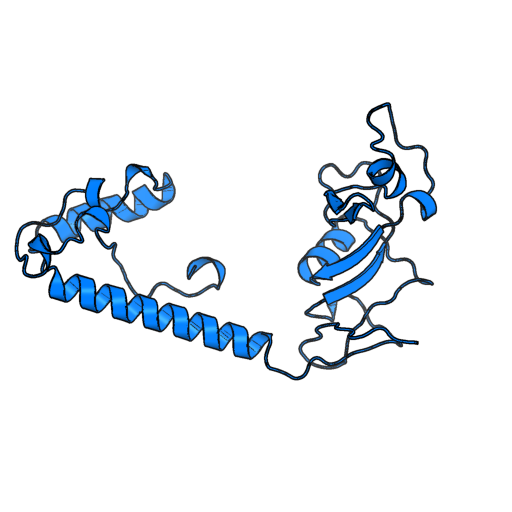23 ? 5.298 7.577 -10.055 1.00 94.50 123 PHE A C 1
ATOM 1024 O O . PHE A 1 123 ? 4.535 6.872 -10.722 1.00 94.50 123 PHE A O 1
ATOM 1031 N N . PRO A 1 124 ? 6.570 7.208 -9.809 1.00 95.94 124 PRO A N 1
ATOM 1032 C CA . PRO A 1 124 ? 7.082 5.896 -10.189 1.00 95.94 124 PRO A CA 1
ATOM 1033 C C . PRO A 1 124 ? 6.304 4.786 -9.472 1.00 95.94 124 PRO A C 1
ATOM 1035 O O . PRO A 1 124 ? 6.013 4.898 -8.284 1.00 95.94 124 PRO A O 1
ATOM 1038 N N . VAL A 1 125 ? 5.960 3.720 -10.198 1.00 96.88 125 VAL A N 1
ATOM 1039 C CA . VAL A 1 125 ? 5.049 2.669 -9.703 1.00 96.88 125 VAL A CA 1
ATOM 1040 C C . VAL A 1 125 ? 5.797 1.501 -9.081 1.00 96.88 125 VAL A C 1
ATOM 1042 O O . VAL A 1 125 ? 5.365 0.965 -8.068 1.00 96.88 125 VAL A O 1
ATOM 1045 N N . LEU A 1 126 ? 6.904 1.083 -9.696 1.00 96.75 126 LEU A N 1
ATOM 1046 C CA . LEU A 1 126 ? 7.601 -0.129 -9.283 1.00 96.75 126 LEU A CA 1
ATOM 1047 C C . LEU A 1 126 ? 8.728 0.193 -8.299 1.00 96.75 126 LEU A C 1
ATOM 1049 O O . LEU A 1 126 ? 9.584 1.029 -8.613 1.00 96.75 126 LEU A O 1
ATOM 1053 N N . PRO A 1 127 ? 8.772 -0.481 -7.138 1.00 95.88 127 PRO A N 1
ATOM 1054 C CA . PRO A 1 127 ? 9.881 -0.343 -6.216 1.00 95.88 127 PRO A CA 1
ATOM 1055 C C . PRO A 1 127 ? 11.137 -1.034 -6.762 1.00 95.88 127 PRO A C 1
ATOM 1057 O O . PRO A 1 127 ? 11.078 -2.113 -7.361 1.00 95.88 127 PRO A O 1
ATOM 1060 N N . HIS A 1 128 ? 12.285 -0.424 -6.491 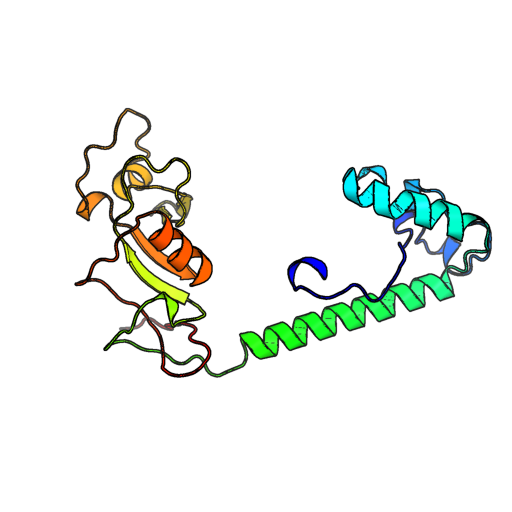1.00 94.31 128 HIS A N 1
ATOM 1061 C CA . HIS A 1 128 ? 13.629 -0.932 -6.743 1.00 94.31 128 HIS A CA 1
ATOM 1062 C C . HIS A 1 128 ? 14.408 -0.935 -5.430 1.00 94.31 128 HIS A C 1
ATOM 1064 O O . HIS A 1 128 ? 14.420 0.064 -4.711 1.00 94.31 128 HIS A O 1
ATOM 1070 N N . LYS A 1 129 ? 15.050 -2.054 -5.097 1.00 92.88 129 LYS A N 1
ATOM 1071 C CA . LYS A 1 129 ? 15.915 -2.141 -3.918 1.00 92.88 129 LYS A CA 1
ATOM 1072 C C . LYS A 1 129 ? 17.356 -1.930 -4.365 1.00 92.88 129 LYS A C 1
ATOM 1074 O O . LYS A 1 129 ? 17.870 -2.761 -5.109 1.00 92.88 129 LYS A O 1
ATOM 1079 N N . SER A 1 130 ? 17.968 -0.836 -3.921 1.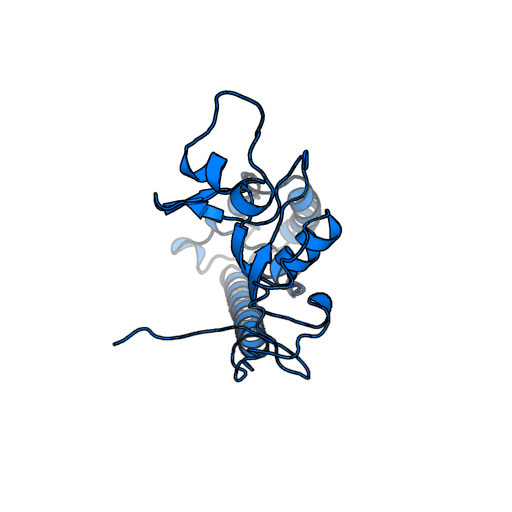00 90.06 130 SER A N 1
ATOM 1080 C CA . SER A 1 130 ? 19.357 -0.522 -4.252 1.00 90.06 130 SER A CA 1
ATOM 1081 C C . SER A 1 130 ? 20.329 -1.518 -3.625 1.00 90.06 130 SER A C 1
ATOM 1083 O O . SER A 1 130 ? 19.979 -2.229 -2.674 1.00 90.06 130 SER A O 1
ATOM 1085 N N . GLU A 1 131 ? 21.571 -1.545 -4.105 1.00 87.81 131 GLU A N 1
ATOM 1086 C CA . GLU A 1 131 ? 22.632 -2.388 -3.537 1.00 87.81 131 GLU A CA 1
ATOM 1087 C C . GLU A 1 131 ? 22.882 -2.065 -2.055 1.00 87.81 131 GLU A C 1
ATOM 1089 O O . GLU A 1 131 ? 23.113 -2.960 -1.244 1.00 87.81 131 GLU A O 1
ATOM 1094 N N . GLY A 1 132 ? 22.708 -0.796 -1.669 1.00 85.38 132 GLY A N 1
ATOM 1095 C CA . GLY A 1 132 ? 22.751 -0.336 -0.276 1.00 85.38 132 GLY A CA 1
ATOM 1096 C C . GLY A 1 132 ? 21.534 -0.731 0.575 1.00 85.38 132 GLY A C 1
ATOM 1097 O O . GLY A 1 132 ? 21.415 -0.293 1.718 1.00 85.38 132 GLY A O 1
ATOM 1098 N N . GLY A 1 133 ? 20.599 -1.516 0.033 1.00 88.44 133 GLY A N 1
ATOM 1099 C CA . GLY A 1 133 ? 19.437 -2.052 0.739 1.00 88.44 133 GLY A CA 1
ATOM 1100 C C . GLY A 1 133 ? 18.245 -1.100 0.866 1.00 88.44 133 GLY A C 1
ATOM 1101 O O . GLY A 1 133 ? 17.232 -1.496 1.449 1.00 88.44 133 GLY A O 1
ATOM 1102 N N . LYS A 1 134 ? 18.322 0.118 0.313 1.00 89.88 134 LYS A N 1
ATOM 1103 C CA . LYS A 1 134 ? 17.227 1.099 0.349 1.00 89.88 134 LYS A CA 1
ATOM 1104 C C . LYS A 1 134 ? 16.161 0.745 -0.689 1.00 89.88 134 LYS A C 1
ATOM 1106 O O . LYS A 1 134 ? 16.485 0.458 -1.837 1.00 89.88 134 LYS A O 1
ATOM 1111 N N . LEU A 1 135 ? 14.891 0.788 -0.292 1.00 93.31 135 LEU A N 1
ATOM 1112 C CA . LEU A 1 135 ? 13.756 0.642 -1.205 1.00 93.31 135 LEU A CA 1
ATOM 1113 C C . LEU A 1 135 ? 13.388 2.015 -1.778 1.00 93.31 135 LEU A C 1
ATOM 1115 O O . LEU A 1 135 ? 13.083 2.931 -1.018 1.00 93.31 135 LEU A O 1
ATOM 1119 N N . LEU A 1 136 ? 13.420 2.154 -3.100 1.00 93.62 136 LEU A N 1
ATOM 1120 C CA . LEU A 1 136 ? 13.197 3.411 -3.809 1.00 93.62 136 LEU A CA 1
ATOM 1121 C C . LEU A 1 136 ? 12.189 3.215 -4.942 1.00 93.62 136 LEU A C 1
ATOM 1123 O O . LEU A 1 136 ? 12.254 2.237 -5.681 1.00 93.62 136 LEU A O 1
ATOM 1127 N N . PHE A 1 137 ? 11.294 4.180 -5.127 1.00 95.50 137 PHE A N 1
ATOM 1128 C CA . PHE A 1 137 ? 10.436 4.263 -6.309 1.00 95.50 137 PHE A CA 1
ATOM 1129 C C . PHE A 1 137 ? 11.124 5.182 -7.318 1.00 95.50 137 PHE A C 1
ATOM 1131 O O . PHE A 1 137 ? 11.162 6.396 -7.137 1.00 95.50 137 PHE A O 1
ATOM 1138 N N . THR A 1 138 ? 11.732 4.601 -8.354 1.00 94.69 138 THR A N 1
ATOM 1139 C CA . THR A 1 138 ? 12.588 5.319 -9.314 1.00 94.69 138 THR A CA 1
ATOM 1140 C C . THR A 1 138 ? 12.205 5.004 -10.760 1.00 94.69 138 THR A C 1
ATOM 1142 O O . THR A 1 138 ? 11.625 3.962 -11.057 1.00 94.69 138 THR A O 1
ATOM 1145 N N . LEU A 1 139 ? 12.560 5.900 -11.684 1.00 96.25 139 LEU A N 1
ATOM 1146 C CA . LEU A 1 139 ? 12.487 5.672 -13.135 1.00 96.25 139 LEU A CA 1
ATOM 1147 C C . LEU A 1 139 ? 13.846 5.317 -13.753 1.00 96.25 139 LEU A C 1
ATOM 1149 O O . LEU A 1 139 ? 13.944 5.193 -14.976 1.00 96.25 139 LEU A O 1
ATOM 1153 N N . CYS A 1 140 ? 14.899 5.229 -12.939 1.00 96.12 140 CYS A N 1
ATOM 1154 C CA . CYS A 1 140 ? 16.247 4.889 -13.371 1.00 96.12 140 CYS A CA 1
ATOM 1155 C C . CYS A 1 140 ? 16.990 4.139 -12.262 1.00 96.12 140 CYS A C 1
ATOM 1157 O O . CYS A 1 140 ? 17.247 4.707 -11.195 1.00 96.12 140 CYS A O 1
ATOM 1159 N N . ARG A 1 141 ? 17.376 2.889 -12.543 1.00 95.62 141 ARG A N 1
ATOM 1160 C CA . ARG A 1 141 ? 18.252 2.092 -11.674 1.00 95.62 141 ARG A CA 1
ATOM 1161 C C . ARG A 1 141 ? 19.539 2.845 -11.350 1.00 95.62 141 ARG A C 1
ATOM 1163 O O . ARG A 1 141 ? 19.796 3.094 -10.182 1.00 95.62 141 ARG A O 1
ATOM 1170 N N . THR A 1 142 ? 20.305 3.270 -12.359 1.00 95.38 142 THR A N 1
ATOM 1171 C CA . THR A 1 142 ? 21.611 3.910 -12.129 1.00 95.38 142 THR A CA 1
ATOM 1172 C C . THR A 1 142 ? 21.511 5.159 -11.255 1.00 95.38 142 THR A C 1
ATOM 1174 O O . THR A 1 142 ? 22.281 5.281 -10.314 1.00 95.38 142 THR A O 1
ATOM 1177 N N . CYS A 1 143 ? 20.532 6.044 -11.483 1.00 94.81 143 CYS A N 1
ATOM 1178 C CA . CYS A 1 143 ? 20.333 7.215 -10.619 1.00 94.81 143 CYS A CA 1
ATOM 1179 C C . CYS A 1 143 ? 19.999 6.840 -9.171 1.00 94.81 143 CYS A C 1
ATOM 1181 O O . CYS A 1 143 ? 20.419 7.541 -8.255 1.00 94.81 143 CYS A O 1
ATOM 1183 N N . ALA A 1 144 ? 19.240 5.762 -8.959 1.00 93.69 144 ALA A N 1
ATOM 1184 C CA . ALA A 1 144 ? 18.918 5.286 -7.619 1.00 93.69 144 ALA A CA 1
ATOM 1185 C C . ALA A 1 144 ? 20.135 4.668 -6.913 1.00 93.69 144 ALA A C 1
ATOM 1187 O O . ALA A 1 144 ? 20.288 4.860 -5.711 1.00 93.69 144 ALA A O 1
ATOM 1188 N N . GLU A 1 145 ? 21.013 3.976 -7.644 1.00 93.62 145 GLU A N 1
ATOM 1189 C CA . GLU A 1 145 ? 22.257 3.429 -7.083 1.00 93.62 145 GLU A CA 1
ATOM 1190 C C . GLU A 1 145 ? 23.276 4.526 -6.760 1.00 93.62 145 GLU A C 1
ATOM 1192 O O . GLU A 1 145 ? 23.900 4.511 -5.700 1.00 93.62 145 GLU A O 1
ATOM 1197 N N . THR A 1 146 ? 23.428 5.514 -7.644 1.00 92.19 146 THR A N 1
ATOM 1198 C CA . THR A 1 146 ? 24.406 6.598 -7.470 1.00 92.19 146 THR A CA 1
ATOM 1199 C C . THR A 1 146 ? 23.909 7.733 -6.577 1.00 92.19 146 THR A C 1
ATOM 1201 O O . THR A 1 146 ? 24.667 8.664 -6.323 1.00 92.19 146 THR A O 1
ATOM 1204 N N . ASN A 1 147 ? 22.666 7.661 -6.082 1.00 88.31 147 ASN A N 1
ATOM 1205 C CA . ASN A 1 147 ? 21.971 8.760 -5.399 1.00 88.31 147 ASN A CA 1
ATOM 1206 C C . ASN A 1 147 ? 22.089 10.070 -6.196 1.00 88.31 147 ASN A C 1
ATOM 1208 O O . ASN A 1 147 ? 22.526 11.099 -5.684 1.00 88.31 147 ASN A O 1
ATOM 1212 N N . ASN A 1 148 ? 21.753 10.013 -7.487 1.00 86.75 148 ASN A N 1
ATOM 1213 C CA . ASN A 1 148 ? 21.841 11.177 -8.357 1.00 86.75 148 ASN A CA 1
ATOM 1214 C C . ASN A 1 148 ? 20.780 12.225 -7.984 1.00 86.75 148 ASN A C 1
ATOM 1216 O O . ASN A 1 148 ? 19.639 12.149 -8.439 1.00 86.75 148 ASN A O 1
ATOM 1220 N N . GLU A 1 149 ? 21.185 13.213 -7.192 1.00 80.31 149 GLU A N 1
ATOM 1221 C CA . GLU A 1 149 ? 20.380 14.381 -6.807 1.00 80.31 149 GLU A CA 1
ATOM 1222 C C . GLU A 1 149 ? 20.709 15.627 -7.658 1.00 80.31 149 GLU A C 1
ATOM 1224 O O . GLU A 1 149 ? 20.041 16.653 -7.557 1.00 80.31 149 GLU A O 1
ATOM 1229 N N . GLY A 1 150 ? 21.741 15.545 -8.508 1.00 72.50 150 GLY A N 1
ATOM 1230 C CA . GLY A 1 150 ? 22.402 16.702 -9.121 1.00 72.50 150 GLY A CA 1
ATOM 1231 C C . GLY A 1 150 ? 21.870 17.182 -10.477 1.00 72.50 150 GLY A C 1
ATOM 1232 O O . GLY A 1 150 ? 22.420 18.143 -11.009 1.00 72.50 150 GLY A O 1
ATOM 1233 N N . GLY A 1 151 ? 20.846 16.551 -11.068 1.00 80.81 151 GLY A N 1
ATOM 1234 C CA . GLY A 1 151 ? 20.327 16.980 -12.376 1.00 80.81 151 GLY A CA 1
ATOM 1235 C C . GLY A 1 151 ? 19.462 15.959 -13.129 1.00 80.81 151 GLY A C 1
ATOM 1236 O O . GLY A 1 151 ? 19.186 14.872 -12.611 1.00 80.81 151 GLY A O 1
ATOM 1237 N N . PRO A 1 152 ? 19.006 16.300 -14.354 1.00 89.44 152 PRO A N 1
ATOM 1238 C CA . PRO A 1 152 ? 18.190 15.413 -15.180 1.00 89.44 152 PRO A CA 1
ATOM 1239 C C . PRO A 1 152 ? 18.912 14.096 -15.504 1.00 89.44 152 PRO A C 1
ATOM 1241 O O . PRO A 1 152 ? 20.130 14.034 -15.631 1.00 89.44 152 PRO A O 1
ATOM 1244 N N . CYS A 1 153 ? 18.139 13.019 -15.645 1.00 93.06 153 CYS A N 1
ATOM 1245 C CA . CYS A 1 153 ? 18.668 11.692 -15.958 1.00 93.06 153 CYS A CA 1
ATOM 1246 C C . CYS A 1 153 ? 19.017 11.557 -17.453 1.00 93.06 153 CYS A C 1
ATOM 1248 O O . CYS A 1 153 ? 18.117 11.535 -18.300 1.00 93.06 153 CYS A O 1
ATOM 1250 N N . GLU A 1 154 ? 20.303 11.371 -17.759 1.00 93.88 154 GLU A N 1
ATOM 1251 C CA . GLU A 1 154 ? 20.819 11.178 -19.127 1.00 93.88 154 GLU A CA 1
ATOM 1252 C C . GLU A 1 154 ? 21.040 9.706 -19.511 1.00 93.88 154 GLU A C 1
ATOM 1254 O O . GLU A 1 154 ? 21.385 9.405 -20.650 1.00 93.88 154 GLU A O 1
ATOM 1259 N N . HIS A 1 155 ? 20.804 8.770 -18.587 1.00 95.06 155 HIS A N 1
ATOM 1260 C CA . HIS A 1 155 ? 20.968 7.340 -18.851 1.00 95.06 155 HIS A CA 1
ATOM 1261 C C . HIS A 1 155 ? 20.005 6.845 -19.942 1.00 95.06 155 HIS A C 1
ATOM 1263 O O . HIS A 1 155 ? 18.860 7.305 -20.042 1.00 95.06 155 HIS A O 1
ATOM 1269 N N . ASP A 1 156 ? 20.468 5.878 -20.727 1.00 94.56 156 ASP A N 1
ATOM 1270 C CA . ASP A 1 156 ? 19.685 5.148 -21.721 1.00 94.56 156 ASP A CA 1
ATOM 1271 C C . ASP A 1 156 ? 18.711 4.151 -21.070 1.00 94.56 156 ASP A C 1
ATOM 1273 O O . ASP A 1 156 ? 18.612 4.038 -19.845 1.00 94.56 156 ASP A O 1
ATOM 1277 N N . ASP A 1 157 ? 17.925 3.454 -21.888 1.00 91.69 157 ASP A N 1
ATOM 1278 C CA . ASP A 1 157 ? 16.926 2.514 -21.386 1.00 91.69 157 ASP A CA 1
ATOM 1279 C C . ASP A 1 157 ? 17.576 1.354 -20.606 1.00 91.69 157 ASP A C 1
ATOM 1281 O O . ASP A 1 157 ? 17.098 1.009 -19.524 1.00 91.69 157 ASP A O 1
ATOM 1285 N N . GLU A 1 158 ? 18.714 0.826 -21.057 1.00 90.62 158 GLU A N 1
ATOM 1286 C CA . GLU A 1 158 ? 19.489 -0.220 -20.376 1.00 90.62 158 GLU A CA 1
ATOM 1287 C C . GLU A 1 158 ? 19.998 0.210 -18.990 1.00 90.62 158 GLU A C 1
ATOM 1289 O O . GLU A 1 158 ? 19.882 -0.546 -18.012 1.00 90.62 158 GLU A O 1
ATOM 1294 N N . GLY A 1 159 ? 20.539 1.424 -18.870 1.00 92.94 159 GLY A N 1
ATOM 1295 C CA . GLY A 1 159 ? 20.958 2.021 -17.603 1.00 92.94 159 GLY A CA 1
ATOM 1296 C C . GLY A 1 159 ? 19.776 2.293 -16.672 1.00 92.94 159 GLY A C 1
ATOM 1297 O O . GLY A 1 159 ? 19.870 2.133 -15.453 1.00 92.94 159 GLY A O 1
ATOM 1298 N N . ARG A 1 160 ? 18.620 2.649 -17.236 1.00 95.44 160 ARG A N 1
ATOM 1299 C CA . ARG A 1 160 ? 17.396 2.931 -16.476 1.00 95.44 160 ARG A CA 1
ATOM 1300 C C . ARG A 1 160 ? 16.642 1.680 -16.035 1.00 95.44 160 ARG A C 1
ATOM 1302 O O . ARG A 1 160 ? 15.916 1.766 -15.044 1.00 95.44 160 ARG A O 1
ATOM 1309 N N . ALA A 1 161 ? 16.811 0.559 -16.734 1.00 95.12 161 ALA A N 1
ATOM 1310 C CA . ALA A 1 161 ? 16.002 -0.641 -16.570 1.00 95.12 161 ALA A CA 1
ATOM 1311 C C . ALA A 1 161 ? 15.950 -1.145 -15.119 1.00 95.12 161 ALA A C 1
ATOM 1313 O O . ALA A 1 161 ? 16.974 -1.286 -14.447 1.00 95.12 161 ALA A O 1
ATOM 1314 N N . LEU A 1 162 ? 14.756 -1.482 -14.642 1.00 95.06 162 LEU A N 1
ATOM 1315 C CA . LEU A 1 162 ? 14.558 -2.080 -13.324 1.00 95.06 162 LEU A CA 1
ATOM 1316 C C . LEU A 1 162 ? 14.402 -3.584 -13.489 1.00 95.06 162 LEU A C 1
ATOM 1318 O O . LEU A 1 162 ? 13.645 -4.027 -14.347 1.00 95.06 162 LEU A O 1
ATOM 1322 N N . THR A 1 163 ? 15.098 -4.369 -12.671 1.00 90.44 163 THR A N 1
ATOM 1323 C CA . THR A 1 163 ? 14.899 -5.822 -12.605 1.00 90.44 163 THR A CA 1
ATOM 1324 C C . THR A 1 163 ? 14.470 -6.191 -11.201 1.00 90.44 163 THR A C 1
ATOM 1326 O O . THR A 1 163 ? 15.186 -5.911 -10.245 1.00 90.44 163 THR A O 1
ATOM 1329 N N . GLY A 1 164 ? 13.315 -6.829 -11.074 1.00 89.12 164 GLY A N 1
ATOM 1330 C CA . GLY A 1 164 ? 12.725 -7.104 -9.774 1.00 89.12 164 GLY A CA 1
ATOM 1331 C C . GLY A 1 164 ? 11.663 -8.183 -9.835 1.00 89.12 164 GLY A C 1
ATOM 1332 O O . GLY A 1 164 ? 11.434 -8.788 -10.884 1.00 89.12 164 GLY A O 1
ATOM 1333 N N . VAL A 1 165 ? 11.058 -8.433 -8.677 1.00 87.50 165 VAL A N 1
ATOM 1334 C CA . VAL A 1 165 ? 9.863 -9.259 -8.518 1.00 87.50 165 VAL A CA 1
ATOM 1335 C C . VAL A 1 165 ? 8.777 -8.358 -7.956 1.00 87.50 165 VAL A C 1
ATOM 1337 O O . VAL A 1 165 ? 8.983 -7.742 -6.913 1.00 87.50 165 VAL A O 1
ATOM 1340 N N . TRP A 1 166 ? 7.640 -8.291 -8.634 1.00 90.94 166 TRP A N 1
ATOM 1341 C CA . TRP A 1 166 ? 6.521 -7.433 -8.254 1.00 90.94 166 TRP A CA 1
ATOM 1342 C C . TRP A 1 166 ? 5.234 -8.233 -8.208 1.00 90.94 166 TRP A C 1
ATOM 1344 O O . TRP A 1 166 ? 5.104 -9.247 -8.897 1.00 90.94 166 TRP A O 1
ATOM 1354 N N . VAL A 1 167 ? 4.267 -7.784 -7.414 1.00 87.75 167 VAL A N 1
ATOM 1355 C CA . VAL A 1 167 ? 2.925 -8.360 -7.498 1.00 87.75 167 VAL A CA 1
ATOM 1356 C C . VAL A 1 167 ? 2.269 -7.926 -8.808 1.00 87.75 167 VAL A C 1
ATOM 1358 O O . VAL A 1 167 ? 2.421 -6.794 -9.261 1.00 87.75 167 VAL A O 1
ATOM 1361 N N . THR A 1 168 ? 1.520 -8.836 -9.422 1.00 84.81 168 THR A N 1
ATOM 1362 C CA . THR A 1 168 ? 0.797 -8.620 -10.691 1.00 84.81 168 THR A CA 1
ATOM 1363 C C . THR A 1 168 ? -0.019 -7.327 -10.710 1.00 84.81 168 THR A C 1
ATOM 1365 O O . THR A 1 168 ? -0.005 -6.632 -11.716 1.00 84.81 168 THR A O 1
ATOM 1368 N N . VAL A 1 169 ? -0.645 -6.934 -9.596 1.00 86.25 169 VAL A N 1
ATOM 1369 C CA . VAL A 1 169 ? -1.402 -5.671 -9.500 1.00 86.25 169 VAL A CA 1
ATOM 1370 C C . VAL A 1 169 ? -0.531 -4.423 -9.707 1.00 86.25 169 VAL A C 1
ATOM 1372 O O . VAL A 1 169 ? -0.921 -3.519 -10.442 1.00 86.25 169 VAL A O 1
ATOM 1375 N N . GLU A 1 170 ? 0.670 -4.384 -9.124 1.00 91.62 170 GLU A N 1
ATOM 1376 C CA . GLU A 1 170 ? 1.632 -3.290 -9.322 1.00 91.62 170 GLU A CA 1
ATOM 1377 C C . GLU A 1 170 ? 2.216 -3.337 -10.734 1.00 91.62 170 GLU A C 1
ATOM 1379 O O . GLU A 1 170 ? 2.360 -2.307 -11.392 1.00 91.62 170 GLU A O 1
ATOM 1384 N N . PHE A 1 171 ? 2.515 -4.544 -11.220 1.00 91.00 171 PHE A N 1
ATOM 1385 C CA . PHE A 1 171 ? 3.081 -4.753 -12.547 1.00 91.00 171 PHE A CA 1
ATOM 1386 C C . PHE A 1 171 ? 2.122 -4.305 -13.655 1.00 91.00 171 PHE A C 1
ATOM 1388 O O . PHE A 1 171 ? 2.522 -3.557 -14.542 1.00 91.00 171 PHE A O 1
ATOM 1395 N N . ILE A 1 172 ? 0.843 -4.683 -13.574 1.00 90.94 172 ILE A N 1
ATOM 1396 C CA . ILE A 1 172 ? -0.203 -4.244 -14.508 1.00 90.94 172 ILE A CA 1
ATOM 1397 C C . ILE A 1 172 ? -0.332 -2.722 -14.461 1.00 90.94 172 ILE A C 1
ATOM 1399 O O . ILE A 1 172 ? -0.348 -2.082 -15.513 1.00 90.94 172 ILE A O 1
ATOM 1403 N N . LYS A 1 173 ? -0.328 -2.124 -13.261 1.00 95.75 173 LYS A N 1
ATOM 1404 C CA . LYS A 1 173 ? -0.386 -0.666 -13.142 1.00 95.75 173 LYS A CA 1
ATOM 1405 C C . LYS A 1 173 ? 0.811 0.017 -13.802 1.00 95.75 173 LYS A C 1
ATOM 1407 O O . LYS A 1 173 ? 0.647 1.054 -14.440 1.00 95.75 173 LYS A O 1
ATOM 1412 N N . ALA A 1 174 ? 2.003 -0.559 -13.682 1.00 96.25 174 ALA A N 1
ATOM 1413 C CA . ALA A 1 174 ? 3.195 -0.053 -14.347 1.00 96.25 174 ALA A CA 1
ATOM 1414 C C . ALA A 1 174 ? 3.029 -0.069 -15.878 1.00 96.25 174 ALA A C 1
ATOM 1416 O O . ALA A 1 174 ? 3.325 0.928 -16.537 1.00 96.25 174 ALA A O 1
ATOM 1417 N N . LEU A 1 175 ? 2.490 -1.152 -16.448 1.00 94.06 175 LEU A N 1
ATOM 1418 C CA . LEU A 1 175 ? 2.210 -1.231 -17.888 1.00 94.06 175 LEU A CA 1
ATOM 1419 C C . LEU A 1 175 ? 1.212 -0.154 -18.340 1.00 94.06 175 LEU A C 1
ATOM 1421 O O . LEU A 1 175 ? 1.452 0.514 -19.344 1.00 94.06 175 LEU A O 1
ATOM 1425 N N . GLU A 1 176 ? 0.134 0.071 -17.580 1.00 95.81 176 GLU A N 1
ATOM 1426 C CA . GLU A 1 176 ? -0.870 1.107 -17.881 1.00 95.81 176 GLU A CA 1
ATOM 1427 C C . GLU A 1 176 ? -0.280 2.518 -17.950 1.00 95.81 176 GLU A C 1
ATOM 1429 O O . GLU A 1 176 ? -0.746 3.345 -18.731 1.00 95.81 176 GLU A O 1
ATOM 1434 N N . VAL A 1 177 ? 0.734 2.808 -17.129 1.00 96.69 177 VAL A N 1
ATOM 1435 C CA . VAL A 1 177 ? 1.381 4.129 -17.089 1.00 96.69 177 VAL A CA 1
ATOM 1436 C C . VAL A 1 177 ? 2.627 4.212 -17.974 1.00 96.69 177 VAL A C 1
ATOM 1438 O O . VAL A 1 177 ? 3.380 5.178 -17.882 1.00 96.69 177 VAL A O 1
ATOM 1441 N N . GLY A 1 178 ? 2.842 3.227 -18.853 1.00 96.06 178 GLY A N 1
ATOM 1442 C CA . GLY A 1 178 ? 3.835 3.294 -19.926 1.00 96.06 178 GLY A CA 1
ATOM 1443 C C . GLY A 1 178 ? 5.169 2.604 -19.644 1.00 96.06 178 GLY A C 1
ATOM 1444 O O . GLY A 1 178 ? 6.132 2.838 -20.376 1.00 96.06 178 GLY A O 1
ATOM 1445 N N . TYR A 1 179 ? 5.264 1.755 -18.616 1.00 96.06 179 TYR A N 1
ATOM 1446 C CA . TYR A 1 179 ? 6.420 0.864 -18.485 1.00 96.06 179 TYR A CA 1
ATOM 1447 C C . TYR A 1 179 ? 6.386 -0.169 -19.613 1.00 96.06 179 TYR A C 1
ATOM 1449 O O . TYR A 1 179 ? 5.340 -0.737 -19.924 1.00 96.06 179 TYR A O 1
ATOM 1457 N N . ARG A 1 180 ? 7.543 -0.435 -20.219 1.00 92.75 180 ARG A N 1
ATOM 1458 C CA . ARG A 1 180 ? 7.699 -1.468 -21.251 1.00 92.75 180 ARG A CA 1
ATOM 1459 C C . ARG A 1 180 ? 8.471 -2.638 -20.679 1.00 92.75 180 ARG A C 1
ATOM 1461 O O . ARG A 1 180 ? 9.425 -2.428 -19.938 1.00 92.75 180 ARG A O 1
ATOM 1468 N N . VAL A 1 181 ? 8.092 -3.859 -21.027 1.00 88.06 181 VAL A N 1
ATOM 1469 C CA . VAL A 1 181 ? 8.852 -5.038 -20.601 1.00 88.06 181 VAL A CA 1
ATOM 1470 C C . VAL A 1 181 ? 9.949 -5.341 -21.616 1.00 88.06 181 VAL A C 1
ATOM 1472 O O . VAL A 1 181 ? 9.717 -5.222 -22.817 1.00 88.06 181 VAL A O 1
ATOM 1475 N N . ASP A 1 182 ? 11.136 -5.715 -21.142 1.00 81.38 182 ASP A N 1
ATOM 1476 C CA . ASP A 1 182 ? 12.217 -6.194 -22.004 1.00 81.38 182 ASP A CA 1
ATOM 1477 C C . ASP A 1 182 ? 11.837 -7.565 -22.602 1.00 81.38 182 ASP A C 1
ATOM 1479 O O . ASP A 1 182 ? 11.721 -8.529 -21.843 1.00 81.38 182 ASP A O 1
ATOM 1483 N N . PRO A 1 183 ? 11.657 -7.695 -23.932 1.00 64.19 183 PRO A N 1
ATOM 1484 C CA . PRO A 1 183 ? 11.260 -8.950 -24.577 1.00 64.19 183 PRO A CA 1
ATOM 1485 C C . PRO A 1 183 ? 12.323 -10.053 -24.487 1.00 64.19 183 PRO A C 1
ATOM 1487 O O . PRO A 1 183 ? 11.978 -11.229 -24.568 1.00 64.19 183 PRO A O 1
ATOM 1490 N N . TYR A 1 184 ? 13.597 -9.704 -24.282 1.00 54.50 184 TYR A N 1
ATOM 1491 C CA . TYR A 1 184 ? 14.719 -10.646 -24.203 1.00 54.50 184 TYR A CA 1
ATOM 1492 C C . TYR A 1 184 ? 15.130 -10.967 -22.756 1.00 54.50 184 TYR A C 1
ATOM 1494 O O . TYR A 1 184 ? 15.813 -11.965 -22.513 1.00 54.50 184 TYR A O 1
ATOM 1502 N N . ARG A 1 185 ? 14.706 -10.151 -21.779 1.00 53.44 185 ARG A N 1
ATOM 1503 C CA . ARG A 1 185 ? 14.881 -10.388 -20.326 1.00 53.44 185 ARG A CA 1
ATOM 1504 C C . ARG A 1 185 ? 13.560 -10.423 -19.554 1.00 53.44 185 ARG A C 1
ATOM 1506 O O . ARG A 1 185 ? 13.516 -10.233 -18.335 1.00 53.44 185 ARG A O 1
ATOM 1513 N N . LEU A 1 186 ? 12.487 -10.759 -20.255 1.00 45.19 186 LEU A N 1
ATOM 1514 C CA . LEU A 1 186 ? 11.213 -11.186 -19.699 1.00 45.19 186 LEU A CA 1
ATOM 1515 C C . LEU A 1 186 ? 11.418 -12.535 -18.997 1.00 45.19 186 LEU A C 1
ATOM 1517 O O . LEU A 1 186 ? 11.401 -13.595 -19.614 1.00 45.19 186 LEU A O 1
ATOM 1521 N N . ARG A 1 187 ? 11.662 -12.497 -17.684 1.00 47.94 187 ARG A N 1
ATOM 1522 C CA . ARG A 1 187 ? 11.626 -13.683 -16.814 1.00 47.94 187 ARG A CA 1
ATOM 1523 C C . ARG A 1 187 ? 10.338 -13.726 -16.017 1.00 47.94 187 ARG A C 1
ATOM 1525 O O . ARG A 1 187 ? 10.377 -13.943 -14.809 1.00 47.94 187 ARG A O 1
ATOM 1532 N N . THR A 1 188 ? 9.209 -13.493 -16.671 1.00 39.91 188 THR A N 1
ATOM 1533 C CA . THR A 1 188 ? 7.913 -13.747 -16.053 1.00 39.91 188 THR A CA 1
ATOM 1534 C C . THR A 1 188 ? 7.898 -15.182 -15.528 1.00 39.91 188 THR A C 1
ATOM 1536 O O . THR A 1 188 ? 8.599 -16.063 -16.016 1.00 39.91 188 THR A O 1
ATOM 1539 N N . GLY A 1 189 ? 7.147 -15.421 -14.473 1.00 38.19 189 GLY A N 1
ATOM 1540 C CA . GLY A 1 189 ? 6.620 -16.746 -14.240 1.00 38.19 189 GLY A CA 1
ATOM 1541 C C . GLY A 1 189 ? 5.114 -16.599 -14.136 1.00 38.19 189 GLY A C 1
ATOM 1542 O O . GLY A 1 189 ? 4.583 -15.523 -13.879 1.00 38.19 189 GLY A O 1
ATOM 1543 N N . VAL A 1 190 ? 4.436 -17.664 -14.469 1.00 36.97 190 VAL A N 1
ATOM 1544 C CA . VAL A 1 190 ? 3.022 -17.762 -14.831 1.00 36.97 190 VAL A CA 1
ATOM 1545 C C . VAL A 1 190 ? 2.656 -19.247 -14.648 1.00 36.97 190 VAL A C 1
ATOM 1547 O O . VAL A 1 190 ? 3.560 -20.011 -14.465 1.00 36.97 190 VAL A O 1
ATOM 1550 N N . LEU A 1 191 ? 1.440 -19.766 -14.671 1.00 29.84 191 LEU A N 1
ATOM 1551 C CA . LEU A 1 191 ? 1.130 -21.090 -15.269 1.00 29.84 191 LEU A CA 1
ATOM 1552 C C . LEU A 1 191 ? -0.341 -21.026 -15.710 1.00 29.84 191 LEU A C 1
ATOM 1554 O O . LEU A 1 191 ? -1.072 -20.156 -15.221 1.00 29.84 191 LEU A O 1
ATOM 1558 N N . PRO A 1 192 ? -0.766 -21.839 -16.694 1.00 32.53 192 PRO A N 1
ATOM 1559 C CA . PRO A 1 192 ? -2.095 -21.743 -17.259 1.00 32.53 192 PRO A CA 1
ATOM 1560 C C . PRO A 1 192 ? -3.137 -22.281 -16.278 1.00 32.53 192 PRO A C 1
ATOM 1562 O O . PRO A 1 192 ? -2.950 -23.299 -15.615 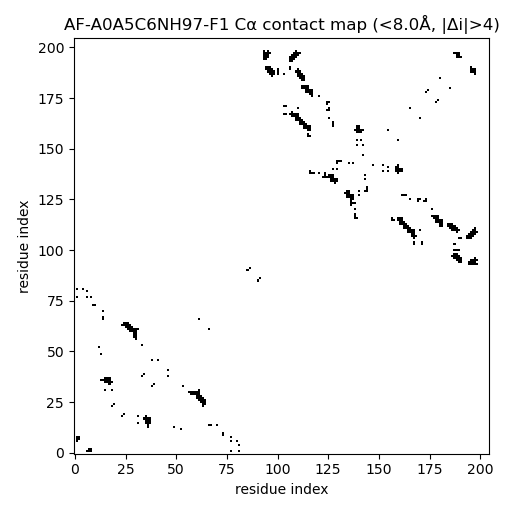1.00 32.53 192 PRO A O 1
ATOM 1565 N N . HIS A 1 193 ? -4.249 -21.553 -16.278 1.00 38.12 193 HIS A N 1
ATOM 1566 C CA . HIS A 1 193 ? -5.496 -21.731 -15.545 1.00 38.12 193 HIS A CA 1
ATOM 1567 C C . HIS A 1 193 ? -5.448 -21.595 -14.017 1.00 38.12 193 HIS A C 1
ATOM 1569 O O . HIS A 1 193 ? -5.270 -22.532 -13.251 1.00 38.12 193 HIS A O 1
ATOM 1575 N N . GLN A 1 194 ? -5.786 -20.350 -13.666 1.00 38.94 194 GLN A N 1
ATOM 1576 C CA . GLN A 1 194 ? -6.340 -19.828 -12.424 1.00 38.94 194 GLN A CA 1
ATOM 1577 C C . GLN A 1 194 ? -5.401 -19.880 -11.217 1.00 38.94 194 GLN A C 1
ATOM 1579 O O . GLN A 1 194 ? -5.437 -20.785 -10.397 1.00 38.94 194 GLN A O 1
ATOM 1584 N N . GLN A 1 195 ? -4.678 -18.756 -11.103 1.00 35.53 195 GLN A N 1
ATOM 1585 C CA . GLN A 1 195 ? -3.805 -18.290 -10.018 1.00 35.53 195 GLN A CA 1
ATOM 1586 C C . GLN A 1 195 ? -2.337 -18.729 -10.169 1.00 35.53 195 GLN A C 1
ATOM 1588 O O . GLN A 1 195 ? -1.977 -19.895 -10.060 1.00 35.53 195 GLN A O 1
ATOM 1593 N N . ALA A 1 196 ? -1.472 -17.749 -10.447 1.00 36.50 196 ALA A N 1
ATOM 1594 C CA . ALA A 1 196 ? -0.065 -17.918 -10.800 1.00 36.50 196 ALA A CA 1
ATOM 1595 C C . ALA A 1 196 ? 0.848 -17.110 -9.860 1.00 36.50 196 ALA A C 1
ATOM 1597 O O . ALA A 1 196 ? 1.211 -15.968 -10.142 1.00 36.50 196 ALA A O 1
ATOM 1598 N N . ALA A 1 197 ? 1.261 -17.706 -8.741 1.00 37.81 197 ALA A N 1
ATOM 1599 C CA . ALA A 1 197 ? 2.350 -17.175 -7.925 1.00 37.81 197 ALA A CA 1
ATOM 1600 C C . ALA A 1 197 ? 3.705 -17.702 -8.426 1.00 37.81 197 ALA A C 1
ATOM 1602 O O . ALA A 1 197 ? 3.909 -18.905 -8.561 1.00 37.81 197 ALA A O 1
ATOM 1603 N N . VAL A 1 198 ? 4.650 -16.791 -8.666 1.00 40.69 198 VAL A N 1
ATOM 1604 C CA . VAL A 1 198 ? 6.026 -17.115 -9.065 1.00 40.69 198 VAL A CA 1
ATOM 1605 C C . VAL A 1 198 ? 6.911 -17.169 -7.845 1.00 40.69 198 VAL A C 1
ATOM 1607 O O . VAL A 1 198 ? 7.096 -16.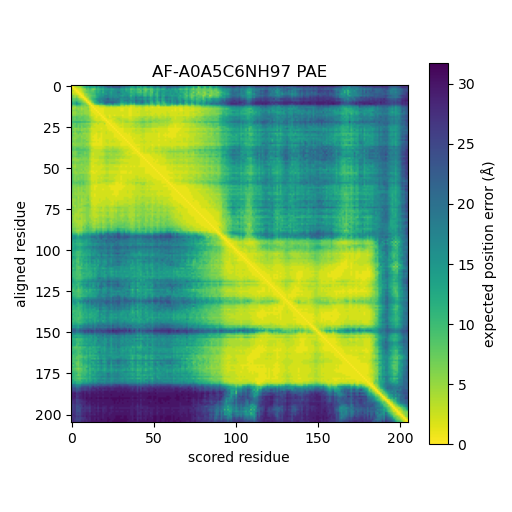166 -7.156 1.00 40.69 198 VAL A O 1
ATOM 1610 N N . TYR A 1 199 ? 7.498 -18.337 -7.612 1.00 38.66 199 TYR A N 1
ATOM 1611 C CA . TYR A 1 199 ? 8.460 -18.558 -6.546 1.00 38.66 199 TYR A CA 1
ATOM 1612 C C . TYR A 1 199 ? 9.645 -19.394 -7.044 1.00 38.66 199 TYR A C 1
ATOM 1614 O O . TYR A 1 199 ? 9.467 -20.359 -7.783 1.00 38.66 199 TYR A O 1
ATOM 1622 N N . IL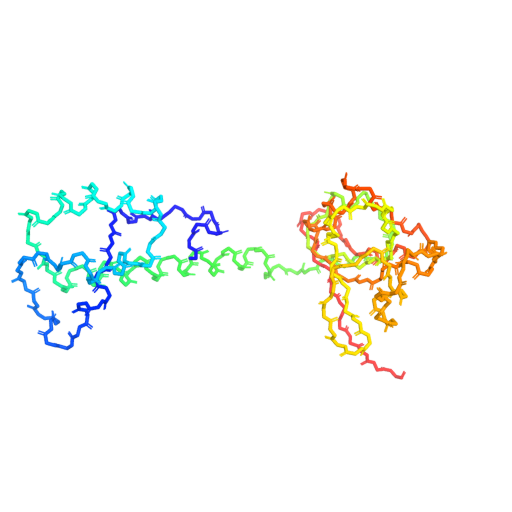E A 1 200 ? 10.856 -19.017 -6.619 1.00 35.31 200 ILE A N 1
ATOM 1623 C CA . ILE A 1 200 ? 12.091 -19.801 -6.758 1.00 35.31 200 ILE A CA 1
ATOM 1624 C C . ILE A 1 200 ? 12.746 -19.896 -5.368 1.00 35.31 200 ILE A C 1
ATOM 1626 O O . ILE A 1 200 ? 13.227 -18.877 -4.866 1.00 35.31 200 ILE A O 1
ATOM 1630 N N . PRO A 1 201 ? 12.863 -21.097 -4.778 1.00 30.03 201 PRO A N 1
ATOM 1631 C CA . PRO A 1 201 ? 13.959 -21.466 -3.884 1.00 30.03 201 PRO A CA 1
ATOM 1632 C C . PRO A 1 201 ? 14.827 -22.534 -4.595 1.00 30.03 201 PRO A C 1
ATOM 1634 O O . PRO A 1 201 ? 14.313 -23.354 -5.342 1.00 30.03 201 PRO A O 1
ATOM 1637 N N . ARG A 1 202 ? 16.146 -22.653 -4.457 1.00 30.12 202 ARG A N 1
ATOM 1638 C CA . ARG A 1 202 ? 17.167 -22.097 -3.562 1.00 30.12 202 ARG A CA 1
ATOM 1639 C C . ARG A 1 202 ? 18.501 -22.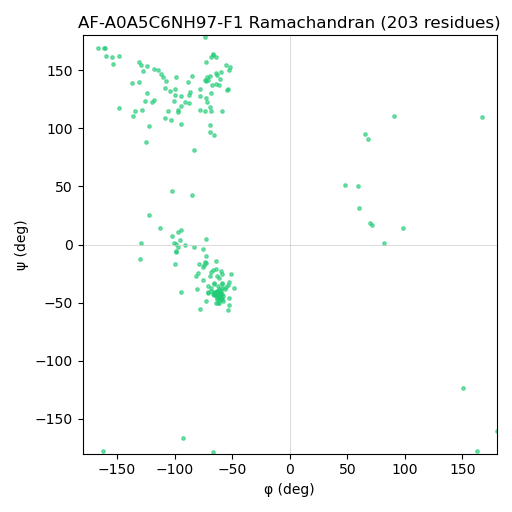131 -4.336 1.00 30.12 202 ARG A C 1
ATOM 1641 O O . ARG A 1 202 ? 18.637 -22.893 -5.289 1.00 30.12 202 ARG A O 1
ATOM 1648 N N . ALA A 1 203 ? 19.483 -21.344 -3.904 1.00 43.62 203 ALA A N 1
ATOM 1649 C CA . ALA A 1 203 ? 20.868 -21.476 -4.359 1.00 43.62 203 ALA A CA 1
ATOM 1650 C C . ALA A 1 203 ? 21.515 -22.771 -3.829 1.00 43.62 203 ALA A C 1
ATOM 1652 O O . ALA A 1 203 ? 21.206 -23.159 -2.702 1.00 43.62 203 ALA A O 1
ATOM 1653 N N . SER A 1 204 ? 22.389 -23.388 -4.638 1.00 34.31 204 SER A N 1
ATOM 1654 C CA . SER A 1 204 ? 23.714 -23.932 -4.269 1.00 34.31 204 SER A CA 1
ATOM 1655 C C . SER A 1 204 ? 24.260 -24.831 -5.386 1.00 34.31 204 SER A C 1
ATOM 1657 O O . SER A 1 204 ? 23.750 -25.929 -5.572 1.00 34.31 204 SER A O 1
ATOM 1659 N N . THR A 1 205 ? 25.302 -24.364 -6.074 1.00 36.12 205 THR A N 1
ATOM 1660 C CA . THR A 1 205 ? 26.646 -24.979 -6.147 1.00 36.12 205 THR A CA 1
ATOM 1661 C C . THR A 1 205 ? 27.611 -23.900 -6.599 1.00 36.12 205 THR A C 1
ATOM 1663 O O . THR A 1 205 ? 27.271 -23.236 -7.605 1.00 36.12 205 THR A O 1
#

Secondary structure (DSSP, 8-state):
-TGGGT---S--S---GGG-SGGGTT-EESPPPGGGGTGGGS-HHHHHHHHHHHHHHTTS-EEHHHHHHHHHHHHHHHHHHHHHHHHHHHSS------SS---GGG--SEEEEEEEPPSS-SS--SEEE-TTS-EEE-S-HHHHHTT--SS-----HHHH-EEEEEEHHHHHHHHHTT-EE-SSS------SSS-----------

Nearest PDB structures (foldseek):
  6ifi-assembly1_A  TM=1.976E-01  e=7.524E-01  Vibrio cholerae
  6ifi-assembly1_B  TM=1.981E-01  e=1.176E+00  Vibrio cholerae